Protein AF-A0A846E1Z8-F1 (afdb_monomer)

Mean predicted aligned error: 16.4 Å

Solvent-accessible surface area (backbone atoms only — not comparable to full-atom values): 12295 Å² total; per-residue (Å²): 140,74,89,80,82,81,89,74,92,87,79,88,84,82,85,86,80,91,87,75,86,84,77,71,99,75,76,79,66,97,73,55,76,82,53,56,54,51,55,48,52,51,50,52,54,44,59,57,56,70,72,54,88,72,54,54,68,24,40,12,42,0,31,13,29,2,39,26,26,45,52,43,96,38,83,73,52,18,40,54,51,3,27,51,47,3,54,75,71,64,19,30,42,67,39,2,41,50,36,36,60,67,66,52,79,81,55,47,59,62,52,51,51,51,22,30,53,50,12,22,64,73,72,68,53,85,75,85,71,90,47,70,69,41,72,73,35,75,72,43,33,52,51,53,50,47,56,50,47,52,30,30,50,52,10,21,51,56,50,15,54,54,52,13,53,52,42,24,56,52,41,36,53,58,46,52,61,48,56,57,54,51,53,59,54,57,61,67,75,55,75,75,79,84,78,69,85,69,78,80,75,82,80,76,82,79,86,79,80,88,130

Sequence (211 aa):
MSRLIETEKSAIVRTPKPRRHRHSRWERGWQGRSMANWRQALRYGYLRLMTLEGTPEAIARGVSCGVFAGLFPLFGLQTLIGVALATLLRGNKIAAAAATWISNPLTYLPIYALNFQVGAWLLGTTDVSFTRDNLLAPQQLIQFGGEFLETLFLGCLVMGILCGTASYFLSLRLVRQFRQWQQSTTRRNHPSQTRAIKPRSPIKPNRTTPR

Foldseek 3Di:
DDDDDDDDDDDDDDDDDDDDDPDDPPPPPDDCPPVVVVVVLCVVLLVVLVPDDDDLLQLLQLLLLLLLLLLQPPVPVSLVRSLVSSVVVVHDSVSSNVNSVSADPVRNVVSLVQLLVQLCVVVVPPPLDPDPVCVPDPVSVVVSVVVSNNSSVNSSNVVSNVVSVVSSVVSSVSVVVVVVVVVVVVVVPDDPPVPPPPPDDDDDDDPDDDD

Radius of gyration: 33.89 Å; Cα contacts (8 Å, |Δi|>4): 176; chains: 1; bounding box: 74×67×105 Å

pLDDT: mean 71.49, std 16.98, range [40.56, 94.25]

Structure (mmCIF, N/CA/C/O backbone):
data_AF-A0A846E1Z8-F1
#
_entry.id   AF-A0A846E1Z8-F1
#
loop_
_atom_site.group_PDB
_atom_site.id
_atom_site.type_symbol
_atom_site.label_atom_id
_atom_site.label_alt_id
_atom_site.label_comp_id
_atom_site.label_asym_id
_atom_site.label_entity_id
_atom_site.label_seq_id
_atom_site.pdbx_PDB_ins_code
_atom_site.Cartn_x
_atom_site.Cartn_y
_atom_site.Cartn_z
_atom_site.occupancy
_atom_site.B_iso_or_equiv
_atom_site.auth_seq_id
_atom_site.auth_comp_id
_atom_site.auth_asym_id
_atom_site.auth_atom_id
_atom_site.pdbx_PDB_model_num
ATOM 1 N N . MET A 1 1 ? 18.585 -13.267 80.555 1.00 47.03 1 MET A N 1
ATOM 2 C CA . MET A 1 1 ? 20.055 -13.226 80.356 1.00 47.03 1 MET A CA 1
ATOM 3 C C . MET A 1 1 ? 20.556 -14.583 80.795 1.00 47.03 1 MET A C 1
ATOM 5 O O . MET A 1 1 ? 20.297 -14.931 81.925 1.00 47.03 1 MET A O 1
ATOM 9 N N . SER A 1 2 ? 21.109 -15.466 79.986 1.00 41.47 2 SER A N 1
ATOM 10 C CA . SER A 1 2 ? 22.053 -15.331 78.887 1.00 41.47 2 SER A CA 1
ATOM 11 C C . SER A 1 2 ? 21.937 -16.649 78.112 1.00 41.47 2 SER A C 1
ATOM 13 O O . SER A 1 2 ? 21.828 -17.695 78.738 1.00 41.47 2 SER A O 1
ATOM 15 N N . ARG A 1 3 ? 21.739 -16.620 76.790 1.00 46.12 3 ARG A N 1
ATOM 16 C CA . ARG A 1 3 ? 22.764 -17.043 75.814 1.00 46.12 3 ARG A CA 1
ATOM 17 C C . ARG A 1 3 ? 23.544 -18.281 76.306 1.00 46.12 3 ARG A C 1
ATOM 19 O O . ARG A 1 3 ? 24.221 -18.205 77.322 1.00 46.12 3 ARG A O 1
ATOM 26 N N . LEU A 1 4 ? 23.549 -19.404 75.613 1.00 44.84 4 LEU A N 1
ATOM 27 C CA . LEU A 1 4 ? 24.203 -19.583 74.319 1.00 44.84 4 LEU A CA 1
ATOM 28 C C . LEU A 1 4 ? 23.855 -21.022 73.894 1.00 44.84 4 LEU A C 1
ATOM 30 O O . LEU A 1 4 ? 23.928 -21.928 74.711 1.00 44.84 4 LEU A O 1
ATOM 34 N N . ILE A 1 5 ? 23.226 -21.207 72.737 1.00 46.97 5 ILE A N 1
ATOM 35 C CA . ILE A 1 5 ? 23.932 -21.534 71.491 1.00 46.97 5 ILE A CA 1
ATOM 36 C C . ILE A 1 5 ? 24.435 -22.985 71.511 1.00 46.97 5 ILE A C 1
ATOM 38 O O . ILE A 1 5 ? 25.478 -23.288 72.069 1.00 46.97 5 ILE A O 1
ATOM 42 N N . GLU A 1 6 ? 23.673 -23.800 70.771 1.00 51.56 6 GLU A N 1
ATOM 43 C CA . GLU A 1 6 ? 24.208 -24.643 69.695 1.00 51.56 6 GLU A CA 1
ATOM 44 C C . GLU A 1 6 ? 24.893 -25.944 70.099 1.00 51.56 6 GLU A C 1
ATOM 46 O O . GLU A 1 6 ? 25.390 -26.079 71.203 1.00 51.56 6 GLU A O 1
ATOM 51 N N . THR A 1 7 ? 24.913 -26.878 69.140 1.00 47.16 7 THR A N 1
ATOM 52 C CA . THR A 1 7 ? 25.348 -28.289 69.216 1.00 47.16 7 THR A CA 1
ATOM 53 C C . THR A 1 7 ? 24.265 -29.193 69.822 1.00 47.16 7 THR A C 1
ATOM 55 O O . THR A 1 7 ? 23.845 -29.000 70.947 1.00 47.16 7 THR A O 1
ATOM 58 N N . GLU A 1 8 ? 23.621 -30.136 69.137 1.00 46.50 8 GLU A N 1
ATOM 59 C CA . GLU A 1 8 ? 23.842 -30.858 67.881 1.00 46.50 8 GLU A CA 1
ATOM 60 C C . GLU A 1 8 ? 22.448 -31.241 67.342 1.00 46.50 8 GLU A C 1
ATOM 62 O O . GLU A 1 8 ? 21.615 -31.795 68.049 1.00 46.50 8 GLU A O 1
ATOM 67 N N . LYS A 1 9 ? 22.032 -30.823 66.144 1.00 45.34 9 LYS A N 1
ATOM 68 C CA . LYS A 1 9 ? 22.286 -31.550 64.890 1.00 45.34 9 LYS A CA 1
ATOM 69 C C . LYS A 1 9 ? 22.307 -33.072 65.067 1.00 45.34 9 LYS A C 1
ATOM 71 O O . LYS A 1 9 ? 23.332 -33.616 65.434 1.00 45.34 9 LYS A O 1
ATOM 76 N N . SER A 1 10 ? 21.236 -33.728 64.621 1.00 47.66 10 SER A N 1
ATOM 77 C CA . SER A 1 10 ? 21.243 -34.924 63.751 1.00 47.66 10 SER A CA 1
ATOM 78 C C . SER A 1 10 ? 20.262 -36.009 64.196 1.00 47.66 10 SER A C 1
ATOM 80 O O . SER A 1 10 ? 20.513 -36.775 65.110 1.00 47.66 10 SER A O 1
ATOM 82 N N . ALA A 1 11 ? 19.130 -36.069 63.496 1.00 50.12 11 ALA A N 1
ATOM 83 C CA . ALA A 1 11 ? 18.405 -37.289 63.124 1.00 50.12 11 ALA A CA 1
ATOM 84 C C . ALA A 1 11 ? 17.097 -36.819 62.462 1.00 50.12 11 ALA A C 1
ATOM 86 O O . ALA A 1 11 ? 16.181 -36.367 63.133 1.00 50.12 11 ALA A O 1
ATOM 87 N N . ILE A 1 12 ? 17.070 -36.611 61.140 1.00 50.12 12 ILE A N 1
ATOM 88 C CA . ILE A 1 12 ? 16.635 -37.636 60.170 1.00 50.12 12 ILE A CA 1
ATOM 89 C C . ILE A 1 12 ? 15.183 -38.030 60.522 1.00 50.12 12 ILE A C 1
ATOM 91 O O . ILE A 1 12 ? 14.935 -38.610 61.565 1.00 50.12 12 ILE A O 1
ATOM 95 N N . VAL A 1 13 ? 14.160 -37.668 59.741 1.00 50.06 13 VAL A N 1
ATOM 96 C CA . VAL A 1 13 ? 13.616 -38.565 58.708 1.00 50.06 13 VAL A CA 1
ATOM 97 C C . VAL A 1 13 ? 12.492 -37.844 57.927 1.00 50.06 13 VAL A C 1
ATOM 99 O O . VAL A 1 13 ? 11.443 -37.516 58.464 1.00 50.06 13 VAL A O 1
ATOM 102 N N . ARG A 1 14 ? 12.745 -37.690 56.619 1.00 40.56 14 ARG A N 1
ATOM 103 C CA . ARG A 1 14 ? 11.829 -37.761 55.455 1.00 40.56 14 ARG A CA 1
ATOM 104 C C . ARG A 1 14 ? 10.760 -36.681 55.238 1.00 40.56 14 ARG A C 1
ATOM 106 O O . ARG A 1 14 ? 9.625 -36.754 55.690 1.00 40.56 14 ARG A O 1
ATOM 113 N N . THR A 1 15 ? 11.094 -35.805 54.294 1.00 55.81 15 THR A N 1
ATOM 114 C CA . THR A 1 15 ? 10.150 -35.209 53.342 1.00 55.81 15 THR A CA 1
ATOM 115 C C . THR A 1 15 ? 9.652 -36.251 52.322 1.00 55.81 15 THR A C 1
ATOM 117 O O . THR A 1 15 ? 10.390 -37.166 51.945 1.00 55.81 15 THR A O 1
ATOM 120 N N . PRO A 1 16 ? 8.422 -36.087 51.807 1.00 47.56 16 PRO A N 1
ATOM 121 C CA . PRO A 1 16 ? 8.222 -36.131 50.355 1.00 47.56 16 PRO A CA 1
ATOM 122 C C . PRO A 1 16 ? 7.380 -34.919 49.910 1.00 47.56 16 PRO A C 1
ATOM 124 O O . PRO A 1 16 ? 6.248 -34.730 50.330 1.00 47.56 16 PRO A O 1
ATOM 127 N N . LYS A 1 17 ? 8.003 -33.928 49.267 1.00 49.16 17 LYS A N 1
ATOM 128 C CA . LYS A 1 17 ? 8.166 -33.716 47.811 1.00 49.16 17 LYS A CA 1
ATOM 129 C C . LYS A 1 17 ? 6.894 -33.176 47.115 1.00 49.16 17 LYS A C 1
ATOM 131 O O . LYS A 1 17 ? 5.893 -33.883 47.025 1.00 49.16 17 LYS A O 1
ATOM 136 N N . PRO A 1 18 ? 6.936 -31.951 46.551 1.00 50.75 18 PRO A N 1
ATOM 137 C CA . PRO A 1 18 ? 5.801 -31.354 45.857 1.00 50.75 18 PRO A CA 1
ATOM 138 C C . PRO A 1 18 ? 5.574 -32.042 44.505 1.00 50.75 18 PRO A C 1
ATOM 140 O O . PRO A 1 18 ? 6.476 -32.111 43.669 1.00 50.75 18 PRO A O 1
ATOM 143 N N . ARG A 1 19 ? 4.348 -32.510 44.254 1.00 54.94 19 ARG A N 1
ATOM 144 C CA . ARG A 1 19 ? 3.897 -32.958 42.929 1.00 54.94 19 ARG A CA 1
ATOM 145 C C . ARG A 1 19 ? 2.919 -31.944 42.344 1.00 54.94 19 ARG A C 1
ATOM 147 O O . ARG A 1 19 ? 1.707 -32.106 42.406 1.00 54.94 19 ARG A O 1
ATOM 154 N N . ARG A 1 20 ? 3.456 -30.915 41.691 1.00 52.44 20 ARG A N 1
ATOM 155 C CA . ARG A 1 20 ? 2.797 -30.348 40.510 1.00 52.44 20 ARG A CA 1
ATOM 156 C C . ARG A 1 20 ? 3.752 -30.474 39.341 1.00 52.44 20 ARG A C 1
ATOM 158 O O . ARG A 1 20 ? 4.771 -29.793 39.269 1.00 52.44 20 ARG A O 1
ATOM 165 N N . HIS A 1 21 ? 3.415 -31.430 38.482 1.00 43.62 21 HIS A N 1
ATOM 166 C CA . HIS A 1 21 ? 4.088 -31.724 37.229 1.00 43.62 21 HIS A CA 1
ATOM 167 C C . HIS A 1 21 ? 4.201 -30.442 36.396 1.00 43.62 21 HIS A C 1
ATOM 169 O O . HIS A 1 21 ? 3.243 -29.976 35.786 1.00 43.62 21 HIS A O 1
ATOM 175 N N . ARG A 1 22 ? 5.408 -29.879 36.369 1.00 54.59 22 ARG A N 1
ATOM 176 C CA . ARG A 1 22 ? 5.872 -28.979 35.319 1.00 54.59 22 ARG A CA 1
ATOM 177 C C . ARG A 1 22 ? 6.217 -29.870 34.128 1.00 54.59 22 ARG A C 1
ATOM 179 O O . ARG A 1 22 ? 7.348 -30.335 34.034 1.00 54.59 22 ARG A O 1
ATOM 186 N N . HIS A 1 23 ? 5.239 -30.163 33.274 1.00 43.94 23 HIS A N 1
ATOM 187 C CA . HIS A 1 23 ? 5.499 -30.916 32.048 1.00 43.94 23 HIS A CA 1
ATOM 188 C C . HIS A 1 23 ? 5.814 -30.002 30.862 1.00 43.94 23 HIS A C 1
ATOM 190 O O . HIS A 1 23 ? 5.091 -29.054 30.559 1.00 43.94 23 HIS A O 1
ATOM 196 N N . SER A 1 24 ? 6.977 -30.320 30.289 1.00 44.34 24 SER A N 1
ATOM 197 C CA . SER A 1 24 ? 7.431 -30.178 28.903 1.00 44.34 24 SER A CA 1
ATOM 198 C C . SER A 1 24 ? 7.285 -28.819 28.210 1.00 44.34 24 SER A C 1
ATOM 200 O O . SER A 1 24 ? 6.521 -28.605 27.275 1.00 44.34 24 SER A O 1
ATOM 202 N N . ARG A 1 25 ? 8.245 -27.948 28.541 1.00 57.94 25 ARG A N 1
ATOM 203 C CA . ARG A 1 25 ? 8.737 -26.825 27.718 1.00 57.94 25 ARG A CA 1
ATOM 204 C C . ARG A 1 25 ? 9.443 -27.279 26.410 1.00 57.94 25 ARG A C 1
ATOM 206 O O . ARG A 1 25 ? 10.226 -26.515 25.872 1.00 57.94 25 ARG A O 1
ATOM 213 N N . TRP A 1 26 ? 9.209 -28.484 25.882 1.00 51.84 26 TRP A N 1
ATOM 214 C CA . TRP A 1 26 ? 10.015 -29.017 24.763 1.00 51.84 26 TRP A CA 1
ATOM 215 C C . TRP A 1 26 ? 9.247 -29.766 23.663 1.00 51.84 26 TRP A C 1
ATOM 217 O O . TRP A 1 26 ? 9.856 -30.193 22.693 1.00 51.84 26 TRP A O 1
ATOM 227 N N . GLU A 1 27 ? 7.914 -29.820 23.718 1.00 50.81 27 GLU A N 1
ATOM 228 C CA . GLU A 1 27 ? 7.095 -30.530 22.716 1.00 50.81 27 GLU A CA 1
ATOM 229 C C . GLU A 1 27 ? 6.104 -29.609 22.001 1.00 50.81 27 GLU A C 1
ATOM 231 O O . GLU A 1 27 ? 4.928 -29.910 21.822 1.00 50.81 27 GLU A O 1
ATOM 236 N N . ARG A 1 28 ? 6.578 -28.448 21.551 1.00 52.94 28 ARG A N 1
ATOM 237 C CA . ARG A 1 28 ? 5.935 -27.803 20.403 1.00 52.94 28 ARG A CA 1
ATOM 238 C C . ARG A 1 28 ? 6.894 -27.892 19.249 1.00 52.94 28 ARG A C 1
ATOM 240 O O . ARG A 1 28 ? 7.686 -26.990 18.984 1.00 52.94 28 ARG A O 1
ATOM 247 N N . GLY A 1 29 ? 6.813 -29.077 18.649 1.00 43.81 29 GLY A N 1
ATOM 248 C CA . GLY A 1 29 ? 7.381 -29.402 17.365 1.00 43.81 29 GLY A CA 1
ATOM 249 C C . GLY A 1 29 ? 7.104 -28.302 16.355 1.00 43.81 29 GLY A C 1
ATOM 250 O O . GLY A 1 29 ? 6.211 -27.464 16.489 1.00 43.81 29 GLY A O 1
ATOM 251 N N . TRP A 1 30 ? 7.957 -28.299 15.353 1.00 48.47 30 TRP A N 1
ATOM 252 C CA . TRP A 1 30 ? 7.990 -27.371 14.249 1.00 48.47 30 TRP A CA 1
ATOM 253 C C . TRP A 1 30 ? 6.696 -27.440 13.419 1.00 48.47 30 TRP A C 1
ATOM 255 O O . TRP A 1 30 ? 6.666 -28.005 12.336 1.00 48.47 30 TRP A O 1
ATOM 265 N N . GLN A 1 31 ? 5.617 -26.848 13.926 1.00 51.19 31 GLN A N 1
ATOM 266 C CA . GLN A 1 31 ? 4.324 -26.740 13.261 1.00 51.19 31 GLN A CA 1
ATOM 267 C C . GLN A 1 31 ? 3.976 -25.255 13.123 1.00 51.19 31 GLN A C 1
ATOM 269 O O . GLN A 1 31 ? 3.561 -24.589 14.068 1.00 51.19 31 GLN A O 1
ATOM 274 N N . GLY A 1 32 ? 4.201 -24.716 11.921 1.00 48.31 32 GLY A N 1
ATOM 275 C CA . GLY A 1 32 ? 3.608 -23.447 11.490 1.00 48.31 32 GLY A CA 1
ATOM 276 C C . GLY A 1 32 ? 4.315 -22.167 11.945 1.00 48.31 32 GLY A C 1
ATOM 277 O O . GLY A 1 32 ? 3.654 -21.187 12.291 1.00 48.31 32 GLY A O 1
ATOM 278 N N . ARG A 1 33 ? 5.653 -22.112 11.895 1.00 45.38 33 ARG A N 1
ATOM 279 C CA . ARG A 1 33 ? 6.416 -20.871 12.169 1.00 45.38 33 ARG A CA 1
ATOM 280 C C . ARG A 1 33 ? 6.036 -19.711 11.220 1.00 45.38 33 ARG A C 1
ATOM 282 O O . ARG A 1 33 ? 6.175 -18.549 11.588 1.00 45.38 33 ARG A O 1
ATOM 289 N N . SER A 1 34 ? 5.444 -20.028 10.062 1.00 49.12 34 SER A N 1
ATOM 290 C CA . SER A 1 34 ? 4.909 -19.054 9.101 1.00 49.12 34 SER A CA 1
ATOM 291 C C . SER A 1 34 ? 3.532 -18.472 9.472 1.00 49.12 34 SER A C 1
ATOM 293 O O . SER A 1 34 ? 3.159 -17.461 8.915 1.00 49.12 34 SER A O 1
ATOM 295 N N . MET A 1 35 ? 2.764 -19.010 10.433 1.00 43.56 35 MET A N 1
ATOM 296 C CA . MET A 1 35 ? 1.495 -18.375 10.874 1.00 43.56 35 MET A CA 1
ATOM 297 C C . MET A 1 35 ? 1.626 -17.646 12.220 1.00 43.56 35 MET A C 1
ATOM 299 O O . MET A 1 35 ? 0.939 -16.655 12.477 1.00 43.56 35 MET A O 1
ATOM 303 N N . ALA A 1 36 ? 2.529 -18.112 13.089 1.00 53.41 36 ALA A N 1
ATOM 304 C CA . ALA A 1 36 ? 2.739 -17.540 14.419 1.00 53.41 36 ALA A CA 1
ATOM 305 C C . ALA A 1 36 ? 3.338 -16.120 14.372 1.00 53.41 36 ALA A C 1
ATOM 307 O O . ALA A 1 36 ? 2.898 -15.245 15.119 1.00 53.41 36 ALA A O 1
ATOM 308 N N . ASN A 1 37 ? 4.271 -15.864 13.448 1.00 55.56 37 ASN A N 1
ATOM 309 C CA . ASN A 1 37 ? 4.876 -14.539 13.274 1.00 55.56 37 ASN A CA 1
ATOM 310 C C . ASN A 1 37 ? 3.881 -13.515 12.716 1.00 55.56 37 ASN A C 1
ATOM 312 O O . ASN A 1 37 ? 3.867 -12.373 13.167 1.00 55.56 37 ASN A O 1
ATOM 316 N N . TRP A 1 38 ? 2.987 -13.925 11.812 1.00 47.34 38 TRP A N 1
ATOM 317 C CA . TRP A 1 38 ? 1.948 -13.043 11.277 1.00 47.34 38 TRP A CA 1
ATOM 318 C C . TRP A 1 38 ? 0.877 -12.738 12.313 1.00 47.34 38 TRP A C 1
ATOM 320 O O . TRP A 1 38 ? 0.460 -11.594 12.408 1.00 47.34 38 TRP A O 1
ATOM 330 N N . ARG A 1 39 ? 0.484 -13.696 13.167 1.00 48.06 39 ARG A N 1
ATOM 331 C CA . ARG A 1 39 ? -0.385 -13.389 14.321 1.00 48.06 39 ARG A CA 1
ATOM 332 C C . ARG A 1 39 ? 0.257 -12.376 15.262 1.00 48.06 39 ARG A C 1
ATOM 334 O O . ARG A 1 39 ? -0.450 -11.530 15.798 1.00 48.06 39 ARG A O 1
ATOM 341 N N . GLN A 1 40 ? 1.572 -12.442 15.456 1.00 56.72 40 GLN A N 1
ATOM 342 C CA . GLN A 1 40 ? 2.305 -11.489 16.283 1.00 56.72 40 GLN A CA 1
ATOM 343 C C .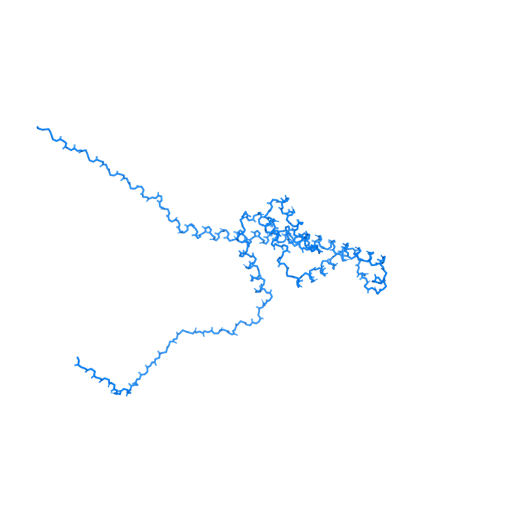 GLN A 1 40 ? 2.405 -10.106 15.610 1.00 56.72 40 GLN A C 1
ATOM 345 O O . GLN A 1 40 ? 2.121 -9.101 16.256 1.00 56.72 40 GLN A O 1
ATOM 350 N N . ALA A 1 41 ? 2.733 -10.042 14.316 1.00 56.50 41 ALA A N 1
ATOM 351 C CA . ALA A 1 41 ? 2.773 -8.803 13.534 1.00 56.50 41 ALA A CA 1
ATOM 352 C C . ALA A 1 41 ? 1.388 -8.146 13.440 1.00 56.50 41 ALA A C 1
ATOM 354 O O . ALA A 1 41 ? 1.249 -6.954 13.705 1.00 56.50 41 ALA A O 1
ATOM 355 N N . LEU A 1 42 ? 0.348 -8.947 13.186 1.00 56.69 42 LEU A N 1
ATOM 356 C CA . LEU A 1 42 ? -1.047 -8.529 13.265 1.00 56.69 42 LEU A CA 1
ATOM 357 C C . LEU A 1 42 ? -1.367 -8.010 14.658 1.00 56.69 42 LEU A C 1
ATOM 359 O O . LEU A 1 42 ? -1.969 -6.958 14.738 1.00 56.69 42 LEU A O 1
ATOM 363 N N . ARG A 1 43 ? -0.931 -8.676 15.737 1.00 57.38 43 ARG A N 1
ATOM 364 C CA . ARG A 1 43 ? -1.144 -8.246 17.130 1.00 57.38 43 ARG A CA 1
ATOM 365 C C . ARG A 1 43 ? -0.425 -6.932 17.475 1.00 57.38 43 ARG A C 1
ATOM 367 O O . ARG A 1 43 ? -0.982 -6.135 18.223 1.00 57.38 43 ARG A O 1
ATOM 374 N N . TYR A 1 44 ? 0.771 -6.675 16.948 1.00 59.66 44 TYR A N 1
ATOM 375 C CA . TYR A 1 44 ? 1.475 -5.400 17.149 1.00 59.66 44 TYR A CA 1
ATOM 376 C C . TYR A 1 44 ? 0.880 -4.267 16.307 1.00 59.66 44 TYR A C 1
ATOM 378 O O . TYR A 1 44 ? 0.634 -3.184 16.838 1.00 59.66 44 TYR A O 1
ATOM 386 N N . GLY A 1 45 ? 0.567 -4.525 15.033 1.00 61.47 45 GLY A N 1
ATOM 387 C CA . GLY A 1 45 ? -0.187 -3.591 14.193 1.00 61.47 45 GLY A CA 1
ATOM 388 C C . GLY A 1 45 ? -1.559 -3.278 14.794 1.00 61.47 45 GLY A C 1
ATOM 389 O O . GLY A 1 45 ? -1.980 -2.131 14.838 1.00 61.47 45 GLY A O 1
ATOM 390 N N . TYR A 1 46 ? -2.204 -4.286 15.370 1.00 55.94 46 TYR A N 1
ATOM 391 C CA . TYR A 1 46 ? -3.465 -4.214 16.099 1.00 55.94 46 TYR A CA 1
ATOM 392 C C . TYR A 1 46 ? -3.384 -3.357 17.371 1.00 55.94 46 TYR A C 1
ATOM 394 O O . TYR A 1 46 ? -4.221 -2.478 17.546 1.00 55.94 46 TYR A O 1
ATOM 402 N N . LEU A 1 47 ? -2.367 -3.535 18.224 1.00 59.03 47 LEU A N 1
ATOM 403 C CA . LEU A 1 47 ? -2.164 -2.682 19.406 1.00 59.03 47 LEU A CA 1
ATOM 404 C C . LEU A 1 47 ? -1.963 -1.212 19.013 1.00 59.03 47 LEU A C 1
ATOM 406 O O . LEU A 1 47 ? -2.460 -0.320 19.692 1.00 59.03 47 LEU A O 1
ATOM 410 N N . ARG A 1 48 ? -1.294 -0.967 17.881 1.00 61.72 48 ARG A N 1
ATOM 411 C CA . ARG A 1 48 ? -1.094 0.377 17.332 1.00 61.72 48 ARG A CA 1
ATOM 412 C C . ARG A 1 48 ? -2.372 0.946 16.711 1.00 61.72 48 ARG A C 1
ATOM 414 O O . ARG A 1 48 ? -2.648 2.125 16.884 1.00 61.72 48 ARG A O 1
ATOM 421 N N . LEU A 1 49 ? -3.194 0.119 16.059 1.00 61.31 49 LEU A N 1
ATOM 422 C CA . LEU A 1 49 ? -4.516 0.508 15.547 1.00 61.31 49 LEU A CA 1
ATOM 423 C C . LEU A 1 49 ? -5.488 0.887 16.674 1.00 61.31 49 LEU A C 1
ATOM 425 O O . LEU A 1 49 ? -6.323 1.762 16.478 1.00 61.31 49 LEU A O 1
ATOM 429 N N . MET A 1 50 ? -5.362 0.279 17.857 1.00 53.47 50 MET A N 1
ATOM 430 C CA . MET A 1 50 ? -6.211 0.580 19.017 1.00 53.47 50 MET A CA 1
ATOM 431 C C . MET A 1 50 ? -5.951 1.943 19.661 1.00 53.47 50 MET A C 1
ATOM 433 O O . MET A 1 50 ? -6.838 2.465 20.330 1.00 53.47 50 MET A O 1
ATOM 437 N N . THR A 1 51 ? -4.767 2.523 19.466 1.00 58.00 51 THR A N 1
ATOM 438 C CA . THR A 1 51 ? -4.480 3.902 19.890 1.00 58.00 51 THR A CA 1
ATOM 439 C C . THR A 1 51 ? -5.018 4.953 18.923 1.00 58.00 51 THR A C 1
ATOM 441 O O . THR A 1 51 ? -5.013 6.132 19.260 1.00 58.00 51 THR A O 1
ATOM 444 N N . LEU A 1 52 ? -5.470 4.567 17.724 1.00 65.81 52 LEU A N 1
ATOM 445 C CA . LEU A 1 52 ? -6.021 5.530 16.779 1.00 65.81 52 LEU A CA 1
ATOM 446 C C . LEU A 1 52 ? -7.463 5.875 17.149 1.00 65.81 52 LEU A C 1
ATOM 448 O O . LEU A 1 52 ? -8.355 5.027 17.142 1.00 65.81 52 LEU A O 1
ATOM 452 N N . GLU A 1 53 ? -7.697 7.155 17.405 1.00 61.09 53 GLU A N 1
ATOM 453 C CA . GLU A 1 53 ? -9.030 7.703 17.606 1.00 61.09 53 GLU A CA 1
ATOM 454 C C . GLU A 1 53 ? -9.827 7.633 16.291 1.00 61.09 53 GLU A C 1
ATOM 456 O O . GLU A 1 53 ? -9.395 8.129 15.245 1.00 61.09 53 GLU A O 1
ATOM 461 N N . GLY A 1 54 ? -10.987 6.971 16.303 1.00 71.00 54 GLY A N 1
ATOM 462 C CA . GLY A 1 54 ? -11.864 6.914 15.134 1.00 71.00 54 GLY A CA 1
ATOM 463 C C . GLY A 1 54 ? -12.889 5.784 15.150 1.00 71.00 54 GLY A C 1
ATOM 464 O O . GLY A 1 54 ? -12.828 4.850 15.950 1.00 71.00 54 GLY A O 1
ATOM 465 N N . THR A 1 55 ? -13.859 5.865 14.236 1.00 82.94 55 THR A N 1
ATOM 466 C CA . THR A 1 55 ? -14.787 4.756 13.984 1.00 82.94 55 THR A CA 1
ATOM 467 C C . THR A 1 55 ? -14.058 3.595 13.294 1.00 82.94 55 THR A C 1
ATOM 469 O O . THR A 1 55 ? -13.129 3.834 12.513 1.00 82.94 55 THR A O 1
ATOM 472 N N . PRO A 1 56 ? -14.475 2.335 13.529 1.00 82.88 56 PRO A N 1
ATOM 473 C CA . PRO A 1 56 ? -13.897 1.165 12.860 1.00 82.88 56 PRO A CA 1
ATOM 474 C C . PRO A 1 56 ? -13.842 1.308 11.334 1.00 82.88 56 PRO A C 1
ATOM 476 O O . PRO A 1 56 ? -12.859 0.942 10.697 1.00 82.88 56 PRO A O 1
ATOM 479 N N . GLU A 1 57 ? -14.878 1.908 10.753 1.00 87.56 57 GLU A N 1
ATOM 480 C CA . GLU A 1 57 ? -15.008 2.155 9.322 1.00 87.56 57 GLU A CA 1
ATOM 481 C C . GLU A 1 57 ? -14.021 3.219 8.819 1.00 87.56 57 GLU A C 1
ATOM 483 O O . GLU A 1 57 ? -13.527 3.125 7.696 1.00 87.56 57 GLU A O 1
ATOM 488 N N . ALA A 1 58 ? -13.723 4.253 9.615 1.00 88.00 58 ALA A N 1
ATOM 489 C CA . ALA A 1 58 ? -12.729 5.265 9.254 1.00 88.00 58 ALA A CA 1
ATOM 490 C C . ALA A 1 58 ? -11.305 4.694 9.292 1.00 88.00 58 ALA A C 1
ATOM 492 O O . ALA A 1 58 ? -10.507 4.973 8.395 1.00 88.00 58 ALA A O 1
ATOM 493 N N . ILE A 1 59 ? -10.999 3.862 10.289 1.00 87.25 59 ILE A N 1
ATOM 494 C CA . ILE A 1 59 ? -9.702 3.185 10.401 1.00 87.25 59 ILE A CA 1
ATOM 495 C C . ILE A 1 59 ? -9.513 2.210 9.234 1.00 87.25 59 ILE A C 1
ATOM 497 O O . ILE A 1 59 ? -8.488 2.277 8.561 1.00 87.25 59 ILE A O 1
ATOM 501 N N . ALA A 1 60 ? -10.515 1.378 8.931 1.00 89.06 60 ALA A N 1
ATOM 502 C CA . ALA A 1 60 ? -10.447 0.419 7.829 1.00 89.06 60 ALA A CA 1
ATOM 503 C C . ALA A 1 60 ? -10.227 1.098 6.465 1.00 89.06 60 ALA A C 1
ATOM 505 O O . ALA A 1 60 ? -9.383 0.642 5.697 1.00 89.06 60 ALA A O 1
ATOM 506 N N . ARG A 1 61 ? -10.920 2.218 6.193 1.00 91.56 61 ARG A N 1
ATOM 507 C CA . ARG A 1 61 ? -10.697 3.036 4.982 1.00 91.56 61 ARG A CA 1
ATOM 508 C C . ARG A 1 61 ? -9.287 3.623 4.925 1.00 91.56 61 ARG A C 1
ATOM 510 O O . ARG A 1 61 ? -8.671 3.646 3.868 1.00 91.56 61 ARG A O 1
ATOM 517 N N . GLY A 1 62 ? -8.767 4.095 6.059 1.00 91.12 62 GLY A N 1
ATOM 518 C CA . GLY A 1 62 ? -7.394 4.593 6.136 1.00 91.12 62 GLY A CA 1
ATOM 519 C C . GLY A 1 62 ? -6.379 3.497 5.809 1.00 91.12 62 GLY A C 1
ATOM 520 O O . GLY A 1 62 ? -5.523 3.687 4.951 1.00 91.12 62 GLY A O 1
ATOM 521 N N . VAL A 1 63 ? -6.523 2.321 6.428 1.00 90.31 63 VAL A N 1
ATOM 522 C CA . VAL A 1 63 ? -5.643 1.169 6.185 1.00 90.31 63 VAL A CA 1
ATOM 523 C C . VAL A 1 63 ? -5.690 0.722 4.724 1.00 90.31 63 VAL A C 1
ATOM 525 O O . VAL A 1 63 ? -4.634 0.505 4.141 1.00 90.31 63 VAL A O 1
ATOM 528 N N . SER A 1 64 ? -6.872 0.628 4.103 1.00 92.31 64 SER A N 1
ATOM 529 C CA . SER A 1 64 ? -6.978 0.231 2.692 1.00 92.31 64 SER A CA 1
ATOM 530 C C . SER A 1 64 ? -6.287 1.214 1.751 1.00 92.31 64 SER A C 1
ATOM 532 O O . SER A 1 64 ? -5.561 0.780 0.861 1.00 92.31 64 SER A O 1
ATOM 534 N N . CYS A 1 65 ? -6.448 2.524 1.975 1.00 93.19 65 CYS A N 1
ATOM 535 C CA . CYS A 1 65 ? -5.757 3.551 1.189 1.00 93.19 65 CYS A CA 1
ATOM 536 C C . CYS A 1 65 ? -4.237 3.483 1.360 1.00 93.19 65 CYS A C 1
ATOM 538 O O . CYS A 1 65 ? -3.501 3.654 0.392 1.00 93.19 65 CYS A O 1
ATOM 540 N N . GLY A 1 66 ? -3.763 3.232 2.583 1.00 89.50 66 GLY A N 1
ATOM 541 C CA . GLY A 1 66 ? -2.335 3.112 2.853 1.00 89.50 66 GLY A CA 1
ATOM 542 C C . GLY A 1 66 ? -1.717 1.848 2.256 1.00 89.50 66 GLY A C 1
ATOM 543 O O . GLY A 1 66 ? -0.638 1.919 1.682 1.00 89.50 66 GLY A O 1
ATOM 544 N N . VAL A 1 67 ? -2.409 0.706 2.314 1.00 90.06 67 VAL A N 1
ATOM 545 C CA . VAL A 1 67 ? -1.953 -0.528 1.650 1.00 90.06 67 VAL A CA 1
ATOM 546 C C . VAL A 1 67 ? -1.934 -0.348 0.136 1.00 90.06 67 VAL A C 1
ATOM 548 O O . VAL A 1 67 ? -0.935 -0.680 -0.489 1.00 90.06 67 VAL A O 1
ATOM 551 N N . PHE A 1 68 ? -2.988 0.239 -0.439 1.00 92.31 68 PHE A N 1
ATOM 552 C CA . PHE A 1 68 ? -3.036 0.557 -1.866 1.00 92.31 68 PHE A CA 1
ATOM 553 C C . PHE A 1 68 ? -1.836 1.412 -2.284 1.00 92.31 68 PHE A C 1
ATOM 555 O O . PHE A 1 68 ? -1.086 1.021 -3.170 1.00 92.31 68 PHE A O 1
ATOM 562 N N . ALA A 1 69 ? -1.608 2.542 -1.608 1.00 91.19 69 ALA A N 1
ATOM 563 C CA . ALA A 1 69 ? -0.519 3.445 -1.961 1.00 91.19 69 ALA A CA 1
ATOM 564 C C . ALA A 1 69 ? 0.870 2.841 -1.691 1.00 91.19 69 ALA A C 1
ATOM 566 O O . ALA A 1 69 ? 1.798 3.098 -2.449 1.00 91.19 69 ALA A O 1
ATOM 567 N N . GLY A 1 70 ? 1.015 2.017 -0.649 1.00 87.75 70 GLY A N 1
ATOM 568 C CA . GLY A 1 70 ? 2.268 1.341 -0.302 1.00 87.75 70 GLY A CA 1
ATOM 569 C C . GLY A 1 70 ? 2.663 0.204 -1.248 1.00 87.75 70 GLY A C 1
ATOM 570 O O . GLY A 1 70 ? 3.792 -0.269 -1.169 1.00 87.75 70 GLY A O 1
ATOM 571 N N . LEU A 1 71 ? 1.763 -0.243 -2.133 1.00 87.94 71 LEU A N 1
ATOM 572 C CA . LEU A 1 71 ? 2.106 -1.182 -3.203 1.00 87.94 71 LEU A CA 1
ATOM 573 C C . LEU A 1 71 ? 2.769 -0.495 -4.399 1.00 87.94 71 LEU A C 1
ATOM 575 O O 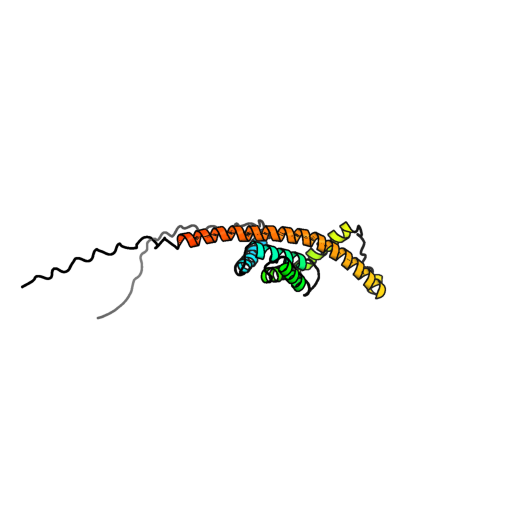. LEU A 1 71 ? 3.390 -1.183 -5.205 1.00 87.94 71 LEU A O 1
ATOM 579 N N . PHE A 1 72 ? 2.653 0.827 -4.524 1.00 88.69 72 PHE A N 1
ATOM 580 C CA . PHE A 1 72 ? 3.356 1.576 -5.557 1.00 88.69 72 PHE A CA 1
ATOM 581 C C . PHE A 1 72 ? 4.795 1.840 -5.101 1.00 88.69 72 PHE A C 1
ATOM 583 O O . PHE A 1 72 ? 4.990 2.269 -3.962 1.00 88.69 72 PHE A O 1
ATOM 590 N N . PRO A 1 73 ? 5.802 1.660 -5.975 1.00 82.06 73 PRO A N 1
ATOM 591 C CA . PRO A 1 73 ? 7.218 1.885 -5.666 1.00 82.06 73 PRO A CA 1
ATOM 592 C C . PRO A 1 73 ? 7.563 3.387 -5.620 1.00 82.06 73 PRO A C 1
ATOM 594 O O . PRO A 1 73 ? 8.515 3.858 -6.235 1.00 82.06 73 PRO A O 1
ATOM 597 N N . LEU A 1 74 ? 6.756 4.164 -4.900 1.00 84.06 74 LEU A N 1
ATOM 598 C CA . LEU A 1 74 ? 6.825 5.613 -4.792 1.00 84.06 74 LEU A CA 1
ATOM 599 C C . LEU A 1 74 ? 7.401 5.977 -3.422 1.00 84.06 74 LEU A C 1
ATOM 601 O O . LEU A 1 74 ? 6.679 6.401 -2.516 1.00 84.06 74 LEU A O 1
ATOM 605 N N . PHE A 1 75 ? 8.712 5.792 -3.249 1.00 79.94 75 PHE A N 1
ATOM 606 C CA . PHE A 1 75 ? 9.384 6.066 -1.978 1.00 79.94 75 PHE A CA 1
ATOM 607 C C . PHE A 1 75 ? 9.119 7.510 -1.515 1.00 79.94 75 PHE A C 1
ATOM 609 O O . PHE A 1 75 ? 9.348 8.475 -2.240 1.00 79.94 75 PHE A O 1
ATOM 616 N N . GLY A 1 76 ? 8.568 7.662 -0.308 1.00 81.00 76 GLY A N 1
ATOM 617 C CA . GLY A 1 76 ? 8.121 8.951 0.236 1.00 81.00 76 GLY A CA 1
ATOM 618 C C . GLY A 1 76 ? 6.733 9.380 -0.257 1.00 81.00 76 GLY A C 1
ATOM 619 O O . GLY A 1 76 ? 5.830 9.577 0.562 1.00 81.00 76 GLY A O 1
ATOM 620 N N . LEU A 1 77 ? 6.521 9.451 -1.576 1.00 88.12 77 LEU A N 1
ATOM 621 C CA . LEU A 1 77 ? 5.259 9.921 -2.166 1.00 88.12 77 LEU A CA 1
ATOM 622 C C . LEU A 1 77 ? 4.073 8.977 -1.882 1.00 88.12 77 LEU A C 1
ATOM 624 O O . LEU A 1 77 ? 2.946 9.444 -1.730 1.00 88.12 77 LEU A O 1
ATOM 628 N N . GLN A 1 78 ? 4.316 7.677 -1.690 1.00 88.81 78 GLN A N 1
ATOM 629 C CA . GLN A 1 78 ? 3.296 6.692 -1.305 1.00 88.81 78 GLN A CA 1
ATOM 630 C C . GLN A 1 78 ? 2.533 7.093 -0.037 1.00 88.81 78 GLN A C 1
ATOM 632 O O . GLN A 1 78 ? 1.326 6.892 0.060 1.00 88.81 78 GLN A O 1
ATOM 637 N N . THR A 1 79 ? 3.214 7.707 0.938 1.00 89.12 79 THR A N 1
ATOM 638 C CA . THR A 1 79 ? 2.565 8.144 2.182 1.00 89.12 79 THR A CA 1
ATOM 639 C C . THR A 1 79 ? 1.661 9.339 1.917 1.00 89.12 79 THR A C 1
ATOM 641 O O . THR A 1 79 ? 0.541 9.378 2.420 1.00 89.12 79 THR A O 1
ATOM 644 N N . LEU A 1 80 ? 2.107 10.277 1.077 1.00 93.00 80 LEU A N 1
ATOM 645 C CA . LEU A 1 80 ? 1.304 11.429 0.683 1.00 93.00 80 LEU A CA 1
ATOM 646 C C . LEU A 1 80 ? 0.053 10.991 -0.087 1.00 93.00 80 LEU A C 1
ATOM 648 O O . LEU A 1 80 ? -1.046 11.416 0.259 1.00 93.00 80 LEU A O 1
ATOM 652 N N . ILE A 1 81 ? 0.205 10.088 -1.060 1.00 92.06 81 ILE A N 1
ATOM 653 C CA . ILE A 1 81 ? -0.908 9.523 -1.836 1.00 92.06 81 ILE A CA 1
ATOM 654 C C . ILE A 1 81 ? -1.866 8.764 -0.915 1.00 92.06 81 ILE A C 1
ATOM 656 O O . ILE A 1 81 ? -3.072 8.999 -0.957 1.00 92.06 81 ILE A O 1
ATOM 660 N N . GLY A 1 82 ? -1.351 7.910 -0.027 1.00 91.06 82 GLY A N 1
ATOM 661 C CA . GLY A 1 82 ? -2.170 7.162 0.927 1.00 91.06 82 GLY A CA 1
ATOM 662 C C . GLY A 1 82 ? -2.972 8.077 1.855 1.00 91.06 82 GLY A C 1
ATOM 663 O O . GLY A 1 82 ? -4.168 7.861 2.061 1.00 91.06 82 GLY A O 1
ATOM 664 N N . VAL A 1 83 ? -2.352 9.141 2.374 1.00 91.75 83 VAL A N 1
ATOM 665 C CA . VAL A 1 83 ? -3.014 10.143 3.225 1.00 91.75 83 VAL A CA 1
ATOM 666 C C . VAL A 1 83 ? -4.018 10.986 2.435 1.00 91.75 83 VAL A C 1
ATOM 668 O O . VAL A 1 83 ? -5.101 11.278 2.951 1.00 91.75 83 VAL A O 1
ATOM 671 N N . ALA A 1 84 ? -3.706 11.358 1.194 1.00 94.25 84 ALA A N 1
ATOM 672 C CA . ALA A 1 84 ? -4.615 12.089 0.316 1.00 94.25 84 ALA A CA 1
ATOM 673 C C . ALA A 1 84 ? -5.865 11.254 0.002 1.00 94.25 84 ALA A C 1
ATOM 675 O O . ALA A 1 84 ? -6.985 11.716 0.225 1.00 94.25 84 ALA A O 1
ATOM 676 N N . LEU A 1 85 ? -5.685 9.990 -0.392 1.00 92.56 85 LEU A N 1
ATOM 677 C CA . LEU A 1 85 ? -6.776 9.042 -0.628 1.00 92.56 85 LEU A CA 1
ATOM 678 C C . LEU A 1 85 ? -7.599 8.795 0.638 1.00 92.56 85 LEU A C 1
ATOM 680 O O . LEU A 1 85 ? -8.828 8.776 0.592 1.00 92.56 85 LEU A O 1
ATOM 684 N N . ALA A 1 86 ? -6.951 8.649 1.795 1.00 92.62 86 ALA A N 1
ATOM 685 C CA . ALA A 1 86 ? -7.656 8.522 3.066 1.00 92.62 86 ALA A CA 1
ATOM 686 C C . ALA A 1 86 ? -8.463 9.781 3.399 1.00 92.62 86 ALA A C 1
ATOM 688 O O . ALA A 1 86 ? -9.582 9.673 3.891 1.00 92.62 86 ALA A O 1
ATOM 689 N N . THR A 1 87 ? -7.942 10.969 3.094 1.00 92.06 87 THR A N 1
ATOM 690 C CA . THR A 1 87 ? -8.669 12.230 3.283 1.00 92.06 87 THR A CA 1
ATOM 691 C C . THR A 1 87 ? -9.902 12.288 2.380 1.00 92.06 87 THR A C 1
ATOM 693 O O . THR A 1 87 ? -10.990 12.599 2.865 1.00 92.06 87 THR A O 1
ATOM 696 N N . LEU A 1 88 ? -9.763 11.905 1.107 1.00 93.69 88 LEU A N 1
ATOM 697 C CA . LEU A 1 88 ? -10.861 11.872 0.140 1.00 93.69 88 LEU A CA 1
ATOM 698 C C . LEU A 1 88 ? -11.964 10.887 0.554 1.00 93.69 88 LEU A C 1
ATOM 700 O O . LEU A 1 88 ? -13.146 11.225 0.543 1.00 93.69 88 LEU A O 1
ATOM 704 N N . LEU A 1 89 ? -11.584 9.692 1.012 1.00 91.06 89 LEU A N 1
ATOM 705 C CA . LEU A 1 89 ? -12.523 8.663 1.466 1.00 91.06 89 LEU A CA 1
ATOM 706 C C . LEU A 1 89 ? -13.028 8.876 2.901 1.00 91.06 89 LEU A C 1
ATOM 708 O O . LEU A 1 89 ? -13.712 8.000 3.434 1.00 91.06 89 LEU A O 1
ATOM 712 N N . ARG A 1 90 ? -12.721 10.012 3.546 1.00 90.25 90 ARG A N 1
ATOM 713 C CA . ARG A 1 90 ? -13.060 10.301 4.957 1.00 90.25 90 ARG A CA 1
ATOM 714 C C . ARG A 1 90 ? -12.588 9.196 5.922 1.00 90.25 90 ARG A C 1
ATOM 716 O O . ARG A 1 90 ? -13.294 8.822 6.862 1.00 90.25 90 ARG A O 1
ATOM 723 N N . GLY A 1 91 ? -11.421 8.627 5.642 1.00 88.00 91 GLY A N 1
ATOM 724 C CA . GLY A 1 91 ? -10.709 7.655 6.463 1.00 88.00 91 GLY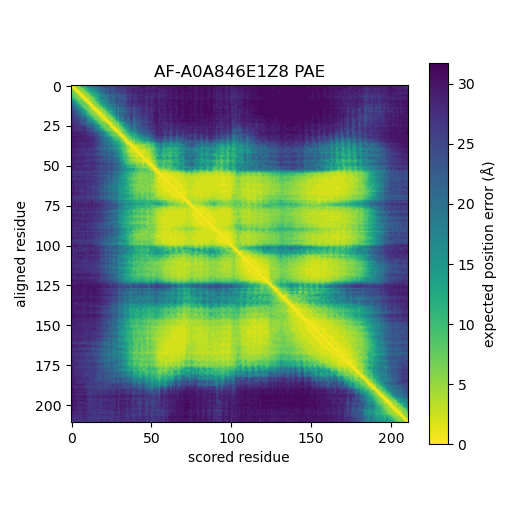 A CA 1
ATOM 725 C C . GLY A 1 91 ? -9.716 8.308 7.428 1.00 88.00 91 GLY A C 1
ATOM 726 O O . GLY A 1 91 ? -9.464 9.512 7.393 1.00 88.00 91 GLY A O 1
ATOM 727 N N . ASN A 1 92 ? -9.133 7.500 8.311 1.00 90.00 92 ASN A N 1
ATOM 728 C CA . ASN A 1 92 ? -8.140 7.975 9.268 1.00 90.00 92 ASN A CA 1
ATOM 729 C C . ASN A 1 92 ? -6.768 8.144 8.584 1.00 90.00 92 ASN A C 1
ATOM 731 O O . ASN A 1 92 ? -6.159 7.175 8.128 1.00 90.00 92 ASN A O 1
ATOM 735 N N . LYS A 1 93 ? -6.274 9.387 8.546 1.00 90.88 93 LYS A N 1
ATOM 736 C CA . LYS A 1 93 ? -4.995 9.767 7.921 1.00 90.88 93 LYS A CA 1
ATOM 737 C C . LYS A 1 93 ? -3.792 9.098 8.591 1.00 90.88 93 LYS A C 1
ATOM 739 O O . LYS A 1 93 ? -2.885 8.639 7.906 1.00 90.88 93 LYS A O 1
ATOM 744 N N . ILE A 1 94 ? -3.812 8.996 9.922 1.00 88.38 94 ILE A N 1
ATOM 745 C CA . ILE A 1 94 ? -2.755 8.338 10.703 1.00 88.38 94 ILE A CA 1
ATOM 746 C C . ILE A 1 94 ? -2.737 6.844 10.372 1.00 88.38 94 ILE A C 1
ATOM 748 O O . ILE A 1 94 ? -1.668 6.266 10.197 1.00 88.38 94 ILE A O 1
ATOM 752 N N . ALA A 1 95 ? -3.914 6.227 10.224 1.00 87.12 95 ALA A N 1
ATOM 753 C CA . ALA A 1 95 ? -4.017 4.815 9.858 1.00 87.12 95 ALA A CA 1
ATOM 754 C C . ALA A 1 95 ? -3.441 4.559 8.461 1.00 87.12 95 ALA A C 1
ATOM 756 O O . ALA A 1 95 ? -2.742 3.570 8.262 1.00 87.12 95 ALA A O 1
ATOM 757 N N . ALA A 1 96 ? -3.696 5.468 7.516 1.00 88.94 96 ALA A N 1
ATOM 758 C CA . ALA A 1 96 ? -3.155 5.387 6.165 1.00 88.94 96 ALA A CA 1
ATOM 759 C C . ALA A 1 96 ? -1.630 5.512 6.139 1.00 88.94 96 ALA A C 1
ATOM 761 O O . ALA A 1 96 ? -0.964 4.667 5.549 1.00 88.94 96 ALA A O 1
ATOM 762 N N . ALA A 1 97 ? -1.070 6.500 6.842 1.00 88.31 97 ALA A N 1
ATOM 763 C CA . ALA A 1 97 ? 0.378 6.664 6.947 1.00 88.31 97 ALA A CA 1
ATOM 764 C C . ALA A 1 97 ? 1.054 5.491 7.679 1.00 88.31 97 ALA A C 1
ATOM 766 O O . ALA A 1 97 ? 2.143 5.064 7.315 1.00 88.31 97 ALA A O 1
ATOM 767 N N . ALA A 1 98 ? 0.408 4.926 8.700 1.00 85.12 98 ALA A N 1
ATOM 768 C CA . ALA A 1 98 ? 0.924 3.740 9.375 1.00 85.12 98 ALA A CA 1
ATOM 769 C C . ALA A 1 98 ? 0.891 2.503 8.462 1.00 85.12 98 ALA A C 1
ATOM 771 O O . ALA A 1 98 ? 1.819 1.697 8.485 1.00 85.12 98 ALA A O 1
ATOM 772 N N . ALA A 1 99 ? -0.159 2.359 7.650 1.00 84.56 99 ALA A N 1
ATOM 773 C CA . ALA A 1 99 ? -0.309 1.246 6.722 1.00 84.56 99 ALA A CA 1
ATOM 774 C C . ALA A 1 99 ? 0.715 1.286 5.574 1.00 84.56 99 ALA A C 1
ATOM 776 O O . ALA A 1 99 ? 1.196 0.225 5.187 1.00 84.56 99 ALA A O 1
ATOM 777 N N . THR A 1 100 ? 1.134 2.467 5.099 1.00 85.25 100 THR A N 1
ATOM 778 C CA . THR A 1 100 ? 2.215 2.581 4.097 1.00 85.25 100 THR A CA 1
ATOM 779 C C . THR A 1 100 ? 3.596 2.204 4.644 1.00 85.25 100 THR A C 1
ATOM 781 O O . THR A 1 100 ? 4.500 1.942 3.858 1.00 85.25 100 THR A O 1
ATOM 784 N N . TRP A 1 101 ? 3.783 2.175 5.970 1.00 75.50 101 TRP A N 1
ATOM 785 C CA . TRP A 1 101 ? 5.058 1.854 6.637 1.00 75.50 101 TRP A CA 1
ATOM 786 C C . TRP A 1 101 ? 5.079 0.465 7.284 1.00 75.50 101 TRP A C 1
ATOM 788 O O . TRP A 1 101 ? 6.073 0.086 7.902 1.00 75.50 101 TRP A O 1
ATOM 798 N N . ILE A 1 102 ? 3.986 -0.297 7.188 1.00 64.69 102 ILE A N 1
ATOM 799 C CA . ILE A 1 102 ? 3.879 -1.589 7.877 1.00 64.69 102 ILE A CA 1
ATOM 800 C C . ILE A 1 102 ? 4.713 -2.685 7.198 1.00 64.69 102 ILE A C 1
ATOM 802 O O . ILE A 1 102 ? 5.095 -3.661 7.845 1.00 64.69 102 ILE A O 1
ATOM 806 N N . SER A 1 103 ? 5.021 -2.506 5.913 1.00 61.59 103 SER A N 1
ATOM 807 C CA . SER A 1 103 ? 5.840 -3.422 5.127 1.00 61.59 103 SER A CA 1
ATOM 808 C C . SER A 1 103 ? 7.321 -3.094 5.322 1.00 61.59 103 SER A C 1
ATOM 810 O O . SER A 1 103 ? 7.778 -1.976 5.097 1.00 61.59 103 SER A O 1
ATOM 812 N N . ASN A 1 104 ? 8.080 -4.084 5.781 1.00 68.12 104 ASN A N 1
ATOM 813 C CA . ASN A 1 104 ? 9.522 -3.983 5.982 1.00 68.12 104 ASN A CA 1
ATOM 814 C C . ASN A 1 104 ? 10.226 -3.810 4.612 1.00 68.12 104 ASN A C 1
ATOM 816 O O . ASN A 1 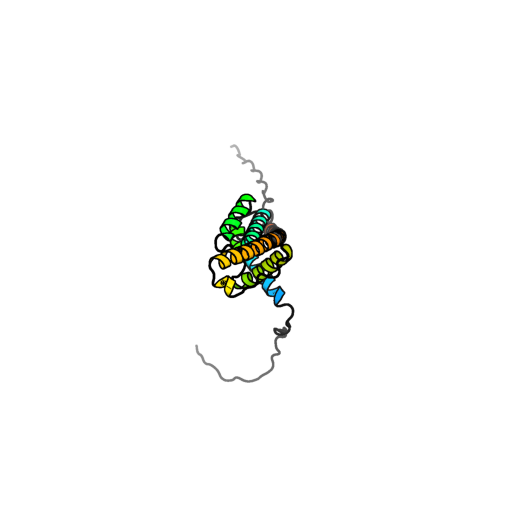104 ? 9.814 -4.479 3.660 1.00 68.12 104 ASN A O 1
ATOM 820 N N . PRO A 1 105 ? 11.292 -2.991 4.484 1.00 64.50 105 PRO A N 1
ATOM 821 C CA . PRO A 1 105 ? 12.118 -2.904 3.273 1.00 64.50 105 PRO A CA 1
ATOM 822 C C . PRO A 1 105 ? 12.465 -4.255 2.634 1.00 64.50 105 PRO A C 1
ATOM 824 O O . PRO A 1 105 ? 12.400 -4.398 1.417 1.00 64.50 105 PRO A O 1
ATOM 827 N N . LEU A 1 106 ? 12.728 -5.277 3.455 1.00 70.75 106 LEU A N 1
ATOM 828 C CA . LEU A 1 106 ? 13.026 -6.632 2.986 1.00 70.75 106 LEU A CA 1
ATOM 829 C C . LEU A 1 106 ? 11.836 -7.306 2.275 1.00 70.75 106 LEU A C 1
ATOM 831 O O . LEU A 1 106 ? 12.026 -8.106 1.365 1.00 70.75 106 LEU A O 1
ATOM 835 N N . THR A 1 107 ? 10.605 -6.987 2.678 1.00 75.56 107 THR A N 1
ATOM 836 C CA . THR A 1 107 ? 9.378 -7.545 2.083 1.00 75.56 107 THR A CA 1
ATOM 837 C C . THR A 1 107 ? 8.918 -6.825 0.818 1.00 75.56 107 THR A C 1
ATOM 839 O O . THR A 1 107 ? 8.141 -7.408 0.069 1.00 75.56 107 THR A O 1
ATOM 842 N N . TYR A 1 108 ? 9.396 -5.612 0.525 1.00 77.88 108 TYR A N 1
ATOM 843 C CA . TYR A 1 108 ? 9.010 -4.917 -0.710 1.00 77.88 108 TYR A CA 1
ATOM 844 C C . TYR A 1 108 ? 9.570 -5.581 -1.965 1.00 77.88 108 TYR A C 1
ATOM 846 O O . TYR A 1 108 ? 8.859 -5.674 -2.959 1.00 77.88 108 TYR A O 1
ATOM 854 N N . LEU A 1 109 ? 10.802 -6.098 -1.908 1.00 83.25 109 LEU A N 1
ATOM 855 C CA . LEU A 1 109 ? 11.439 -6.780 -3.039 1.00 83.25 109 LEU A CA 1
ATOM 856 C C . LEU A 1 109 ? 10.564 -7.908 -3.620 1.00 83.25 109 LEU A C 1
ATOM 858 O O . LEU A 1 109 ? 10.245 -7.848 -4.808 1.00 83.25 109 LEU A O 1
ATOM 862 N N . PRO A 1 110 ? 10.122 -8.909 -2.828 1.00 85.12 110 PRO A N 1
ATOM 863 C CA . PRO A 1 110 ? 9.276 -9.973 -3.361 1.00 85.12 110 PRO A CA 1
ATOM 864 C C . PRO A 1 110 ? 7.889 -9.474 -3.783 1.00 85.12 110 PRO A C 1
ATOM 866 O O . PRO A 1 110 ? 7.338 -9.989 -4.750 1.00 85.12 110 PRO A O 1
ATOM 869 N N . ILE A 1 111 ? 7.325 -8.463 -3.109 1.00 85.88 111 ILE A N 1
ATOM 870 C CA . ILE A 1 111 ? 6.023 -7.893 -3.492 1.00 85.88 111 ILE A CA 1
ATOM 871 C C . ILE A 1 111 ? 6.109 -7.225 -4.868 1.00 85.88 111 ILE A C 1
ATOM 873 O O . ILE A 1 111 ? 5.250 -7.461 -5.709 1.00 85.88 111 ILE A O 1
ATOM 877 N N . TYR A 1 112 ? 7.147 -6.431 -5.131 1.00 86.50 112 TYR A N 1
ATOM 878 C CA . TYR A 1 112 ? 7.312 -5.770 -6.426 1.00 86.50 112 TYR A CA 1
ATOM 879 C C . TYR A 1 112 ? 7.648 -6.750 -7.544 1.00 86.50 112 TYR A C 1
ATOM 881 O O . TYR A 1 112 ? 7.150 -6.573 -8.650 1.00 86.50 112 TYR A O 1
ATOM 889 N N . ALA A 1 113 ? 8.402 -7.814 -7.257 1.00 86.94 113 ALA A N 1
ATOM 890 C CA . ALA A 1 113 ? 8.608 -8.895 -8.217 1.00 86.94 113 ALA A CA 1
ATOM 891 C C . ALA A 1 113 ? 7.278 -9.566 -8.608 1.00 86.94 113 ALA A C 1
ATOM 893 O O . ALA A 1 113 ? 7.017 -9.770 -9.791 1.00 86.94 113 ALA A O 1
ATOM 894 N N . LEU A 1 114 ? 6.405 -9.842 -7.631 1.00 88.62 114 LEU A N 1
ATOM 895 C CA . LEU A 1 114 ? 5.070 -10.387 -7.893 1.00 88.62 114 LEU A CA 1
ATOM 896 C C . LEU A 1 114 ? 4.184 -9.398 -8.657 1.00 88.62 114 LEU A C 1
ATOM 898 O O . LEU A 1 114 ? 3.513 -9.798 -9.603 1.00 88.62 114 LEU A O 1
ATOM 902 N N . ASN A 1 115 ? 4.196 -8.114 -8.290 1.00 89.31 115 ASN A N 1
ATOM 903 C CA . ASN A 1 115 ? 3.445 -7.085 -9.012 1.00 89.31 115 ASN A CA 1
ATOM 904 C C . ASN A 1 115 ? 3.917 -6.994 -10.466 1.00 89.31 115 ASN A C 1
ATOM 906 O O . ASN A 1 115 ? 3.090 -7.000 -11.370 1.00 89.31 115 ASN A O 1
ATOM 910 N N . PHE A 1 116 ? 5.230 -6.980 -10.702 1.00 87.69 116 PHE A N 1
ATOM 911 C CA . PHE A 1 116 ? 5.792 -6.987 -12.048 1.00 87.69 116 PHE A CA 1
ATOM 912 C C . PHE A 1 116 ? 5.363 -8.229 -12.830 1.00 87.69 116 PHE A C 1
ATOM 914 O O . PHE A 1 116 ? 4.911 -8.103 -13.959 1.00 87.69 116 PHE A O 1
ATOM 921 N N . GLN A 1 117 ? 5.422 -9.417 -12.222 1.00 88.44 117 GLN A N 1
ATOM 922 C CA . GLN A 1 117 ? 4.986 -10.656 -12.867 1.00 88.44 117 GLN A CA 1
ATOM 923 C C . GLN A 1 117 ? 3.500 -10.615 -13.254 1.00 88.44 117 GLN A C 1
ATOM 925 O O . GLN A 1 117 ? 3.127 -11.081 -14.327 1.00 88.44 117 GLN A O 1
ATOM 930 N N . VAL A 1 118 ? 2.655 -10.031 -12.404 1.00 88.81 118 VAL A N 1
ATOM 931 C CA . VAL A 1 118 ? 1.224 -9.838 -12.683 1.00 88.81 118 VAL A CA 1
ATOM 932 C C . VAL A 1 118 ? 1.018 -8.837 -13.815 1.00 88.81 118 VAL A C 1
ATOM 934 O O . VAL A 1 118 ? 0.191 -9.079 -14.688 1.00 88.81 118 VAL A O 1
ATOM 937 N N . GLY A 1 119 ? 1.772 -7.738 -13.823 1.00 87.94 119 GLY A N 1
ATOM 938 C CA . GLY A 1 119 ? 1.735 -6.745 -14.894 1.00 87.94 119 GLY A CA 1
ATOM 939 C C . GLY A 1 119 ? 2.201 -7.311 -16.233 1.00 87.94 119 GLY A C 1
ATOM 940 O O . GLY A 1 119 ? 1.514 -7.143 -17.234 1.00 87.94 119 GLY A O 1
ATOM 941 N N . ALA A 1 120 ? 3.310 -8.050 -16.236 1.00 87.88 120 ALA A N 1
ATOM 942 C CA . ALA A 1 120 ? 3.873 -8.712 -17.412 1.00 87.88 120 ALA A CA 1
ATOM 943 C C . ALA A 1 120 ? 2.900 -9.750 -17.976 1.00 87.88 120 ALA A C 1
ATOM 945 O O . ALA A 1 120 ? 2.686 -9.828 -19.184 1.00 87.88 120 ALA A O 1
ATOM 946 N N . TRP A 1 121 ? 2.241 -10.505 -17.091 1.00 87.19 121 TRP A N 1
ATOM 947 C CA . TRP A 1 121 ? 1.181 -11.428 -17.482 1.00 87.19 121 TRP A CA 1
ATOM 948 C C . TRP A 1 121 ? -0.021 -10.708 -18.109 1.00 87.19 121 TRP A C 1
ATOM 950 O O . TRP A 1 121 ? -0.610 -11.227 -19.052 1.00 87.19 121 TRP A O 1
ATOM 960 N N . LEU A 1 122 ? -0.362 -9.507 -17.628 1.00 86.31 122 LEU A N 1
ATOM 961 C CA . LEU A 1 122 ? -1.488 -8.725 -18.143 1.00 86.31 122 LEU A CA 1
ATOM 962 C C . LEU A 1 122 ? -1.181 -8.031 -19.481 1.00 86.31 122 LEU A C 1
ATOM 964 O O . LEU A 1 122 ? -2.069 -7.941 -20.324 1.00 86.31 122 LEU A O 1
ATOM 968 N N . LEU A 1 123 ? 0.056 -7.563 -19.683 1.00 84.12 123 LEU A N 1
ATOM 969 C CA . LEU A 1 123 ? 0.522 -6.986 -20.954 1.00 84.12 123 LEU A CA 1
ATOM 970 C C . LEU A 1 123 ? 0.877 -8.052 -21.999 1.00 84.12 123 LEU A C 1
ATOM 972 O O . LEU A 1 123 ? 0.978 -7.735 -23.181 1.00 84.12 123 LEU A O 1
ATOM 976 N N . GLY A 1 124 ? 1.105 -9.299 -21.580 1.00 80.38 124 GLY A N 1
ATOM 977 C CA . GLY A 1 124 ? 1.656 -10.340 -22.447 1.00 80.38 124 GLY A CA 1
ATOM 978 C C . GLY A 1 124 ? 3.136 -10.128 -22.793 1.00 80.38 124 GLY A C 1
ATOM 979 O O . GLY A 1 124 ? 3.650 -10.781 -23.697 1.00 80.38 124 GLY A O 1
ATOM 980 N N . THR A 1 125 ? 3.832 -9.231 -22.090 1.00 68.88 125 THR A N 1
ATOM 981 C CA . THR A 1 125 ? 5.253 -8.922 -22.277 1.00 68.88 125 THR A CA 1
ATOM 982 C C . THR A 1 125 ? 6.096 -9.713 -21.277 1.00 68.88 125 THR A C 1
ATOM 984 O O . THR A 1 125 ? 6.412 -9.255 -20.182 1.00 68.88 125 THR A O 1
ATOM 987 N N . THR A 1 126 ? 6.466 -10.943 -21.634 1.00 61.38 126 THR A N 1
ATOM 988 C CA . THR A 1 126 ? 7.335 -11.796 -20.799 1.00 61.38 126 THR A CA 1
ATOM 989 C C . THR A 1 126 ? 8.821 -11.434 -20.860 1.00 61.38 126 THR A C 1
ATOM 991 O O . THR A 1 126 ? 9.567 -11.837 -19.971 1.00 61.38 126 THR A O 1
ATOM 994 N N . ASP A 1 127 ? 9.248 -10.646 -21.849 1.00 59.66 127 ASP A N 1
ATOM 995 C CA . ASP A 1 127 ? 10.665 -10.491 -22.200 1.00 59.66 127 ASP A CA 1
ATOM 996 C C . ASP A 1 127 ? 11.204 -9.078 -21.961 1.00 59.66 127 ASP A C 1
ATOM 998 O O . ASP A 1 127 ? 11.782 -8.452 -22.850 1.00 59.66 127 ASP A O 1
ATOM 1002 N N . VAL A 1 128 ? 11.091 -8.576 -20.730 1.00 63.56 128 VAL A N 1
ATOM 1003 C CA . VAL A 1 128 ? 11.894 -7.414 -20.320 1.00 63.56 128 VAL A CA 1
ATOM 1004 C C . VAL A 1 128 ? 13.336 -7.892 -20.115 1.00 63.56 128 VAL A C 1
ATOM 1006 O O . VAL A 1 128 ? 13.771 -8.236 -19.016 1.00 63.56 128 VAL A O 1
ATOM 1009 N N . SER A 1 129 ? 14.062 -8.007 -21.227 1.00 62.66 129 SER A N 1
ATOM 1010 C CA . SER A 1 129 ? 15.415 -8.558 -21.274 1.00 62.66 129 SER A CA 1
ATOM 1011 C C . SER A 1 129 ? 16.429 -7.519 -20.797 1.00 62.66 129 SER A C 1
ATOM 1013 O O . SER A 1 129 ? 16.636 -6.481 -21.429 1.00 62.66 129 SER A O 1
ATOM 1015 N N . PHE A 1 130 ? 17.099 -7.806 -19.679 1.00 65.19 130 PHE A N 1
ATOM 1016 C CA . PHE A 1 130 ? 18.212 -7.009 -19.157 1.00 65.19 130 PHE A CA 1
ATOM 1017 C C . PHE A 1 130 ? 19.488 -7.256 -19.980 1.00 65.19 130 PHE A C 1
ATOM 1019 O O . PHE A 1 130 ? 20.428 -7.913 -19.529 1.00 65.19 130 PHE A O 1
ATOM 1026 N N . THR A 1 131 ? 19.524 -6.747 -21.209 1.00 72.12 131 THR A N 1
ATOM 1027 C CA . THR A 1 131 ? 20.715 -6.792 -22.070 1.00 72.12 131 THR A CA 1
ATOM 1028 C C . THR A 1 131 ? 21.666 -5.650 -21.706 1.00 72.12 131 THR A C 1
ATOM 1030 O O . THR A 1 131 ? 21.223 -4.544 -21.398 1.00 72.12 131 THR A O 1
ATOM 1033 N N . ARG A 1 132 ? 22.989 -5.885 -21.748 1.00 66.81 132 ARG A N 1
ATOM 1034 C CA . ARG A 1 132 ? 23.997 -4.841 -21.454 1.00 66.81 132 ARG A CA 1
ATOM 1035 C C . ARG A 1 132 ? 23.831 -3.601 -22.335 1.00 66.81 132 ARG A C 1
ATOM 1037 O O . ARG A 1 132 ? 24.039 -2.493 -21.854 1.00 66.81 132 ARG A O 1
ATOM 1044 N N . ASP A 1 133 ? 23.385 -3.785 -23.569 1.00 68.81 133 ASP A N 1
ATOM 1045 C CA . ASP A 1 133 ? 23.170 -2.699 -24.527 1.00 68.81 133 ASP A CA 1
ATOM 1046 C C . ASP A 1 133 ? 22.042 -1.747 -24.087 1.00 68.81 133 ASP A C 1
ATOM 1048 O O . ASP A 1 133 ? 22.165 -0.532 -24.246 1.00 68.81 133 ASP A O 1
ATOM 1052 N N . ASN A 1 134 ? 21.010 -2.270 -23.409 1.00 68.19 134 ASN A N 1
ATOM 1053 C CA . ASN A 1 134 ? 19.910 -1.474 -22.846 1.00 68.19 134 ASN A CA 1
ATOM 1054 C C . ASN A 1 134 ? 20.365 -0.609 -21.656 1.00 68.19 134 ASN A C 1
ATOM 1056 O O . ASN A 1 134 ? 19.741 0.403 -21.350 1.00 68.19 134 ASN A O 1
ATOM 1060 N N . LEU A 1 135 ? 21.451 -1.002 -20.978 1.00 69.38 135 LEU A N 1
ATOM 1061 C CA . LEU A 1 135 ? 21.976 -0.321 -19.788 1.00 69.38 135 LEU A CA 1
ATOM 1062 C C . LEU A 1 135 ? 23.043 0.732 -20.114 1.00 69.38 135 LEU A C 1
ATOM 1064 O O . LEU A 1 135 ? 23.248 1.655 -19.328 1.00 69.38 135 LEU A O 1
ATOM 1068 N N . LEU A 1 136 ? 23.742 0.585 -21.242 1.00 76.31 136 LEU A N 1
ATOM 1069 C CA . LEU A 1 136 ? 24.880 1.433 -21.616 1.00 76.31 136 LEU A CA 1
ATOM 1070 C C . LEU A 1 136 ? 24.480 2.625 -22.501 1.00 76.31 136 LEU A C 1
ATOM 1072 O O . LEU A 1 136 ? 25.198 3.624 -22.529 1.00 76.31 136 LEU A O 1
ATOM 1076 N N . ALA A 1 137 ? 23.338 2.553 -23.191 1.00 80.75 137 ALA A N 1
ATOM 1077 C CA . ALA A 1 137 ? 22.810 3.644 -24.006 1.00 80.75 137 AL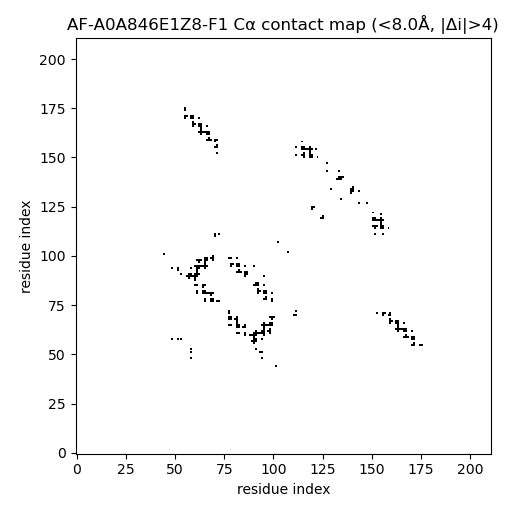A A CA 1
ATOM 1078 C C . ALA A 1 137 ? 21.729 4.443 -23.238 1.00 80.75 137 ALA A C 1
ATOM 1080 O O . ALA A 1 137 ? 20.673 3.885 -22.934 1.00 80.75 137 ALA A O 1
ATOM 1081 N N . PRO A 1 138 ? 21.919 5.753 -22.965 1.00 77.88 138 PRO A N 1
ATOM 1082 C CA . PRO A 1 138 ? 20.967 6.558 -22.187 1.00 77.88 138 PRO A CA 1
ATOM 1083 C C . PRO A 1 138 ? 19.540 6.573 -22.751 1.00 77.88 138 PRO A C 1
ATOM 1085 O O . PRO A 1 138 ? 18.570 6.552 -21.999 1.00 77.88 138 PRO A O 1
ATOM 1088 N N . GLN A 1 139 ? 19.399 6.587 -24.077 1.00 80.69 139 GLN A N 1
ATOM 1089 C CA . GLN A 1 139 ? 18.103 6.590 -24.756 1.00 80.69 139 GLN A CA 1
ATOM 1090 C C . GLN A 1 139 ? 17.372 5.248 -24.599 1.00 80.69 139 GLN A C 1
ATOM 1092 O O . GLN A 1 139 ? 16.172 5.236 -24.334 1.00 80.69 139 GLN A O 1
ATOM 1097 N N . GLN A 1 140 ? 18.100 4.134 -24.709 1.00 78.88 140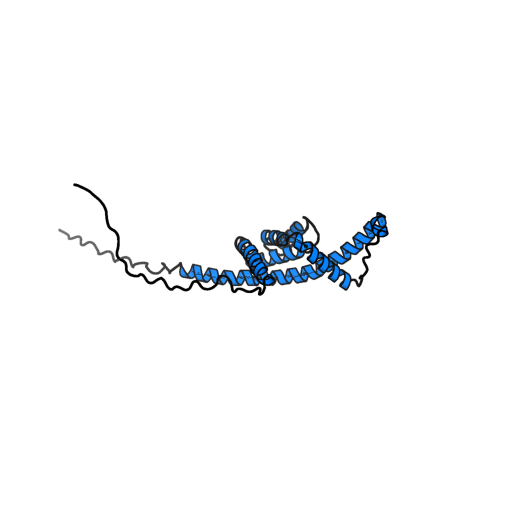 GLN A N 1
ATOM 1098 C CA . GLN A 1 140 ? 17.551 2.785 -24.526 1.00 78.88 140 GLN A CA 1
ATOM 1099 C C . GLN A 1 140 ? 17.181 2.541 -23.060 1.00 78.88 140 GLN A C 1
ATOM 1101 O O . GLN A 1 140 ? 16.144 1.952 -22.773 1.00 78.88 140 GLN A O 1
ATOM 1106 N N . LEU A 1 141 ? 17.969 3.082 -22.125 1.00 80.50 141 LEU A N 1
ATOM 1107 C CA . LEU A 1 141 ? 17.694 2.994 -20.695 1.00 80.50 141 LEU A CA 1
ATOM 1108 C C . LEU A 1 141 ? 16.365 3.662 -20.316 1.00 80.50 141 LEU A C 1
ATOM 1110 O O . LEU A 1 141 ? 15.625 3.129 -19.493 1.00 80.50 141 LEU A O 1
ATOM 1114 N N . ILE A 1 142 ? 16.047 4.816 -20.913 1.00 82.94 142 ILE A N 1
ATOM 1115 C CA . ILE A 1 142 ? 14.783 5.523 -20.656 1.00 82.94 142 ILE A CA 1
ATOM 1116 C C . ILE A 1 142 ? 13.593 4.726 -21.200 1.00 82.94 142 ILE A C 1
ATOM 1118 O O . ILE A 1 142 ? 12.583 4.611 -20.509 1.00 82.94 142 ILE A O 1
ATOM 1122 N N . GLN A 1 143 ? 13.709 4.162 -22.406 1.00 82.56 143 GLN A N 1
ATOM 1123 C CA . GLN A 1 143 ? 12.651 3.343 -23.010 1.00 82.56 143 GLN A CA 1
ATOM 1124 C C . GLN A 1 143 ? 12.408 2.067 -22.199 1.00 82.56 143 GLN A C 1
ATOM 1126 O O . GLN A 1 143 ? 11.290 1.826 -21.752 1.00 82.56 143 GLN A O 1
ATOM 1131 N N . PHE A 1 144 ? 13.477 1.329 -21.899 1.00 82.00 144 PHE A N 1
ATOM 1132 C CA . PHE A 1 144 ? 13.434 0.133 -21.063 1.00 82.00 144 PHE A CA 1
ATOM 1133 C C . PHE A 1 144 ? 12.871 0.421 -19.664 1.00 82.00 144 PHE A C 1
ATOM 1135 O O . PHE A 1 144 ? 12.019 -0.305 -19.154 1.00 82.00 144 PHE A O 1
ATOM 1142 N N . GLY A 1 145 ? 13.326 1.511 -19.038 1.00 83.19 145 GLY A N 1
ATOM 1143 C CA . GLY A 1 145 ? 12.822 1.956 -17.744 1.00 83.19 145 GLY A CA 1
ATOM 1144 C C . GLY A 1 145 ? 11.337 2.316 -17.789 1.00 83.19 145 GLY A C 1
ATOM 1145 O O . GLY A 1 145 ? 10.620 2.010 -16.840 1.00 83.19 145 GLY A O 1
ATOM 1146 N N . GLY A 1 146 ? 10.877 2.919 -18.889 1.00 85.19 146 GLY A N 1
ATOM 1147 C CA . GLY A 1 146 ? 9.475 3.241 -19.143 1.00 85.19 146 GLY A CA 1
ATOM 1148 C C . GLY A 1 146 ? 8.593 1.998 -19.227 1.00 85.19 146 GLY A C 1
ATOM 1149 O O . GLY A 1 146 ? 7.628 1.903 -18.474 1.00 85.19 146 GLY A O 1
ATOM 1150 N N . GLU A 1 147 ? 8.963 1.020 -20.055 1.00 84.12 147 GLU A N 1
ATOM 1151 C CA . GLU A 1 147 ? 8.237 -0.255 -20.186 1.00 84.12 147 GLU A CA 1
ATOM 1152 C C . GLU A 1 147 ? 8.199 -1.032 -18.864 1.00 84.12 147 GLU A C 1
ATOM 1154 O O . GLU A 1 147 ? 7.163 -1.576 -18.465 1.00 84.12 147 GLU A O 1
ATOM 1159 N N . PHE A 1 148 ? 9.322 -1.045 -18.137 1.00 85.94 148 PHE A N 1
ATOM 1160 C CA . PHE A 1 148 ? 9.400 -1.654 -16.815 1.00 85.94 148 PHE A CA 1
ATOM 1161 C C . PHE A 1 148 ? 8.459 -0.965 -15.819 1.00 85.94 148 PHE A C 1
ATOM 1163 O O . PHE A 1 148 ? 7.718 -1.644 -15.104 1.00 85.94 148 PHE A O 1
ATOM 1170 N N . LEU A 1 149 ? 8.467 0.374 -15.770 1.00 88.44 149 LEU A N 1
ATOM 1171 C CA . LEU A 1 149 ? 7.576 1.141 -14.901 1.00 88.44 149 LEU A CA 1
ATOM 1172 C C . LEU A 1 149 ? 6.114 0.933 -15.280 1.00 88.44 149 LEU A C 1
ATOM 1174 O O . LEU A 1 149 ? 5.305 0.721 -14.388 1.00 88.44 149 LEU A O 1
ATOM 1178 N N . GLU A 1 150 ? 5.766 0.964 -16.562 1.00 89.38 150 GLU A N 1
ATOM 1179 C CA . GLU A 1 150 ? 4.397 0.756 -17.033 1.00 89.38 150 GLU A CA 1
ATOM 1180 C C . GLU A 1 150 ? 3.868 -0.616 -16.600 1.00 89.38 150 GLU A C 1
ATOM 1182 O O . GLU A 1 150 ? 2.825 -0.713 -15.944 1.00 89.38 150 GLU A O 1
ATOM 1187 N N . THR A 1 151 ? 4.650 -1.663 -16.867 1.00 89.25 151 THR A N 1
ATOM 1188 C CA . THR A 1 151 ? 4.336 -3.041 -16.473 1.00 89.25 151 THR A CA 1
ATOM 1189 C C . THR A 1 151 ? 4.177 -3.153 -14.955 1.00 89.25 151 THR A C 1
ATOM 1191 O O . THR A 1 151 ? 3.192 -3.702 -14.452 1.00 89.25 151 THR A O 1
ATOM 1194 N N . LEU A 1 152 ? 5.118 -2.584 -14.194 1.00 89.56 152 LEU A N 1
ATOM 1195 C CA . LEU A 1 152 ? 5.087 -2.604 -12.735 1.00 89.56 152 L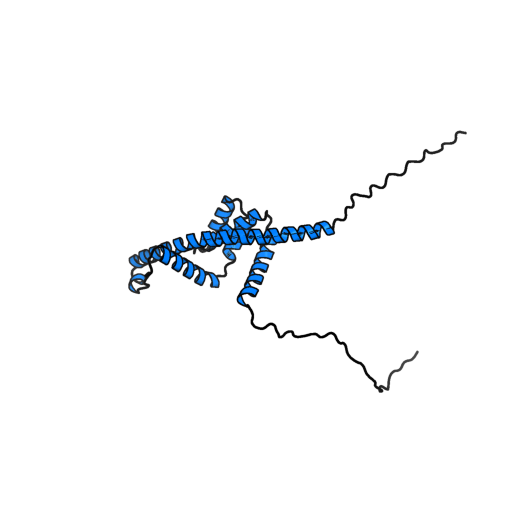EU A CA 1
ATOM 1196 C C . LEU A 1 152 ? 3.882 -1.838 -12.180 1.00 89.56 152 LEU A C 1
ATOM 1198 O O . LEU A 1 152 ? 3.201 -2.347 -11.294 1.00 89.56 152 LEU A O 1
ATOM 1202 N N . PHE A 1 153 ? 3.586 -0.644 -12.697 1.00 91.00 153 PHE A N 1
ATOM 1203 C CA . PHE A 1 153 ? 2.471 0.190 -12.245 1.00 91.00 153 PHE A CA 1
ATOM 1204 C C . PHE A 1 153 ? 1.123 -0.465 -12.523 1.00 91.00 153 PHE A C 1
ATOM 1206 O O . PHE A 1 153 ? 0.237 -0.388 -11.670 1.00 91.00 153 PHE A O 1
ATOM 1213 N N . LEU A 1 154 ? 0.966 -1.148 -13.660 1.00 91.94 154 LEU A N 1
ATOM 1214 C CA . LEU A 1 154 ? -0.254 -1.898 -13.940 1.00 91.94 154 LEU A CA 1
ATOM 1215 C C . LEU A 1 154 ? -0.432 -3.060 -12.958 1.00 91.94 154 LEU A C 1
ATOM 1217 O O . LEU A 1 154 ? -1.513 -3.244 -12.393 1.00 91.94 154 LEU A O 1
ATOM 1221 N N . GLY A 1 155 ? 0.648 -3.789 -12.678 1.00 91.06 155 GLY A N 1
ATOM 1222 C CA . GLY A 1 155 ? 0.668 -4.817 -11.642 1.00 91.06 155 GLY A CA 1
ATOM 1223 C C . GLY A 1 155 ? 0.316 -4.271 -10.256 1.00 91.06 155 GLY A C 1
ATOM 1224 O O . GLY A 1 155 ? -0.529 -4.833 -9.556 1.00 91.06 155 GLY A O 1
ATOM 1225 N N . CYS A 1 156 ? 0.908 -3.135 -9.879 1.00 91.38 156 CYS A N 1
ATOM 1226 C CA . CYS A 1 156 ? 0.622 -2.423 -8.635 1.00 91.38 156 CYS A CA 1
ATOM 1227 C C . CYS A 1 156 ? -0.826 -1.935 -8.561 1.00 91.38 156 CYS A C 1
ATOM 1229 O O . CYS A 1 156 ? -1.403 -1.961 -7.480 1.00 91.38 156 CYS A O 1
ATOM 1231 N N . LEU A 1 157 ? -1.436 -1.518 -9.672 1.00 93.19 157 LEU A N 1
ATOM 1232 C CA . LEU A 1 157 ? -2.837 -1.104 -9.704 1.00 93.19 157 LEU A CA 1
ATOM 1233 C C . LEU A 1 157 ? -3.761 -2.289 -9.395 1.00 93.19 157 LEU A C 1
ATOM 1235 O O . LEU A 1 157 ? -4.613 -2.193 -8.511 1.00 93.19 157 LEU A O 1
ATOM 1239 N N . VAL A 1 158 ? -3.556 -3.422 -10.072 1.00 93.12 158 VAL A N 1
ATOM 1240 C CA . VAL A 1 158 ? -4.366 -4.635 -9.879 1.00 93.12 158 VAL A CA 1
ATOM 1241 C C . VAL A 1 158 ? -4.181 -5.191 -8.469 1.00 93.12 158 VAL A C 1
ATOM 1243 O O . VAL A 1 158 ? -5.152 -5.349 -7.725 1.00 93.12 158 VAL A O 1
ATOM 1246 N N . MET A 1 159 ? -2.933 -5.433 -8.063 1.00 91.81 159 MET A N 1
ATOM 1247 C CA . MET A 1 159 ? -2.629 -5.942 -6.726 1.00 91.81 159 MET A CA 1
ATOM 1248 C C . MET A 1 159 ? -2.992 -4.935 -5.636 1.00 91.81 159 MET A C 1
ATOM 1250 O O . MET A 1 159 ? -3.488 -5.324 -4.584 1.00 91.81 159 MET A O 1
ATOM 1254 N N . GLY A 1 160 ? -2.834 -3.638 -5.893 1.00 91.38 160 GLY A N 1
ATOM 1255 C CA . GLY A 1 160 ? -3.244 -2.556 -5.004 1.00 91.38 160 GLY A CA 1
ATOM 1256 C C . GLY A 1 160 ? -4.734 -2.604 -4.703 1.00 91.38 160 GLY A C 1
ATOM 1257 O O . GLY A 1 160 ? -5.123 -2.522 -3.537 1.00 91.38 160 GLY A O 1
ATOM 1258 N N . ILE A 1 161 ? -5.577 -2.776 -5.723 1.00 93.06 161 ILE A N 1
ATOM 1259 C CA . ILE A 1 161 ? -7.031 -2.896 -5.552 1.00 93.06 161 ILE A CA 1
ATOM 1260 C C . ILE A 1 161 ? -7.377 -4.171 -4.774 1.00 93.06 161 ILE A C 1
ATOM 1262 O O . ILE A 1 161 ? -8.154 -4.112 -3.816 1.00 93.06 161 ILE A O 1
ATOM 1266 N N . LEU A 1 162 ? -6.785 -5.313 -5.134 1.00 93.44 162 LEU A N 1
ATOM 1267 C CA . LEU A 1 162 ? -7.026 -6.592 -4.458 1.00 93.44 162 LEU A CA 1
ATOM 1268 C C . LEU A 1 162 ? -6.598 -6.554 -2.983 1.00 93.44 162 LEU A C 1
ATOM 1270 O O . LEU A 1 162 ? -7.408 -6.814 -2.088 1.00 93.44 162 LEU A O 1
ATOM 1274 N N . CYS A 1 163 ? -5.346 -6.184 -2.711 1.00 90.25 163 CYS A N 1
ATOM 1275 C CA . CYS A 1 163 ? -4.797 -6.097 -1.363 1.00 90.25 163 CYS A CA 1
ATOM 1276 C C . CYS A 1 163 ? -5.475 -4.993 -0.549 1.00 90.25 163 CYS A C 1
ATOM 1278 O O . CYS A 1 163 ? -5.839 -5.236 0.598 1.00 90.25 163 CYS A O 1
ATOM 1280 N N . GLY A 1 164 ? -5.720 -3.815 -1.129 1.00 90.19 164 GLY A N 1
ATOM 1281 C CA . GLY A 1 164 ? -6.429 -2.717 -0.468 1.00 90.19 164 GLY A CA 1
ATOM 1282 C C . GLY A 1 164 ? -7.836 -3.124 -0.026 1.00 90.19 164 GLY A C 1
ATOM 1283 O O . GLY A 1 164 ? -8.228 -2.876 1.119 1.00 90.19 164 GLY A O 1
ATOM 1284 N N . THR A 1 165 ? -8.565 -3.837 -0.888 1.00 91.94 165 THR A N 1
ATOM 1285 C CA . THR A 1 165 ? -9.904 -4.361 -0.582 1.00 91.94 165 THR A CA 1
ATOM 1286 C C . THR A 1 165 ? -9.842 -5.439 0.505 1.00 91.94 165 THR A C 1
ATOM 1288 O O . THR A 1 165 ? -10.592 -5.381 1.482 1.00 91.94 165 THR A O 1
ATOM 1291 N N . ALA A 1 166 ? -8.905 -6.389 0.410 1.00 90.06 166 ALA A N 1
ATOM 1292 C CA . ALA A 1 166 ? -8.691 -7.406 1.441 1.00 90.06 166 ALA A CA 1
ATOM 1293 C C . ALA A 1 166 ? -8.340 -6.780 2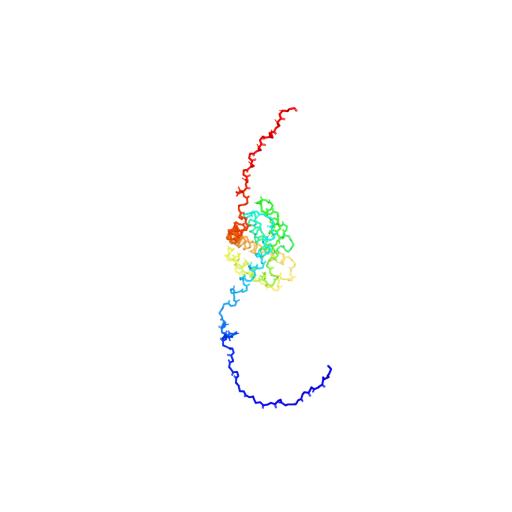.805 1.00 90.06 166 ALA A C 1
ATOM 1295 O O . ALA A 1 166 ? -8.890 -7.173 3.838 1.00 90.06 166 ALA A O 1
ATOM 1296 N N . SER A 1 167 ? -7.475 -5.764 2.818 1.00 87.38 167 SER A N 1
ATOM 1297 C CA . SER A 1 167 ? -7.081 -5.035 4.023 1.00 87.38 167 SER A CA 1
ATOM 1298 C C . SER A 1 167 ? -8.231 -4.246 4.645 1.00 87.38 167 SER A C 1
ATOM 1300 O O . SER A 1 167 ? -8.321 -4.207 5.874 1.00 87.38 167 SER A O 1
ATOM 1302 N N . TYR A 1 168 ? -9.144 -3.684 3.844 1.00 89.38 168 TYR A N 1
ATOM 1303 C CA . TYR A 1 168 ? -10.365 -3.052 4.352 1.00 89.38 168 TYR A CA 1
ATOM 1304 C C . TYR A 1 168 ? -11.201 -4.044 5.173 1.00 89.38 168 TYR A C 1
ATOM 1306 O O . TYR A 1 168 ? -11.501 -3.798 6.344 1.00 89.38 168 TYR A O 1
ATOM 1314 N N . PHE A 1 169 ? -11.533 -5.200 4.587 1.00 88.50 169 PHE A N 1
ATOM 1315 C CA . PHE A 1 169 ? -12.348 -6.217 5.256 1.00 88.50 169 PHE A CA 1
ATOM 1316 C C . PHE A 1 169 ? -11.648 -6.815 6.476 1.00 88.50 169 PHE A C 1
ATOM 1318 O O . PHE A 1 169 ? -12.286 -7.021 7.513 1.00 88.50 169 PHE A O 1
ATOM 1325 N N . LEU A 1 170 ? -10.342 -7.071 6.372 1.00 85.94 170 LEU A N 1
ATOM 1326 C CA . LEU A 1 170 ? -9.543 -7.590 7.476 1.00 85.94 170 LEU A CA 1
ATOM 1327 C C . LEU A 1 170 ? -9.521 -6.602 8.647 1.00 85.94 170 LEU A C 1
ATOM 1329 O O . LEU A 1 170 ? -9.822 -6.987 9.777 1.00 85.94 170 LEU A O 1
ATOM 1333 N N . SER A 1 171 ? -9.236 -5.326 8.378 1.00 83.62 171 SER A N 1
ATOM 1334 C CA . SER A 1 171 ? -9.222 -4.273 9.396 1.00 83.62 171 SER A CA 1
ATOM 1335 C C . SER A 1 171 ? -10.597 -4.112 10.049 1.00 83.62 171 SER A C 1
ATOM 1337 O O . SER A 1 171 ? -10.708 -4.114 11.276 1.00 83.62 171 SER A O 1
ATOM 1339 N N . LEU A 1 172 ? -11.670 -4.090 9.252 1.00 84.56 172 LEU A N 1
ATOM 1340 C CA . LEU A 1 172 ? -13.032 -3.957 9.761 1.00 84.56 172 LEU A CA 1
ATOM 1341 C C . LEU A 1 172 ? -13.430 -5.122 10.679 1.00 84.56 172 LEU A C 1
ATOM 1343 O O . LEU A 1 172 ? -13.993 -4.891 11.751 1.00 84.56 172 LEU A O 1
ATOM 1347 N N . ARG A 1 173 ? -13.121 -6.369 10.291 1.00 81.75 173 ARG A N 1
ATOM 1348 C CA . ARG A 1 173 ? -13.388 -7.561 11.116 1.00 81.75 173 ARG A CA 1
ATOM 1349 C C . ARG A 1 173 ? -12.632 -7.505 12.441 1.00 81.75 173 ARG A C 1
ATOM 1351 O O . ARG A 1 173 ? -13.241 -7.707 13.490 1.00 81.75 173 ARG A O 1
ATOM 1358 N N . LEU A 1 174 ? -11.339 -7.181 12.395 1.00 78.81 174 LEU A N 1
ATOM 1359 C CA . LEU A 1 174 ? -10.488 -7.114 13.584 1.00 78.81 174 LEU A CA 1
ATOM 1360 C C . LEU A 1 174 ? -10.958 -6.035 14.566 1.00 78.81 174 LEU A C 1
ATOM 1362 O O . LEU A 1 174 ? -11.083 -6.301 15.761 1.00 78.81 174 LEU A O 1
ATOM 1366 N N . VAL A 1 175 ? -11.272 -4.832 14.077 1.00 77.81 175 VAL A N 1
ATOM 1367 C CA . VAL A 1 175 ? -11.698 -3.727 14.948 1.00 77.81 175 VAL A CA 1
ATOM 1368 C C . VAL A 1 175 ? -13.097 -3.978 15.528 1.00 77.81 175 VAL A C 1
ATOM 1370 O O . VAL A 1 175 ? -13.324 -3.739 16.718 1.00 77.81 175 VAL A O 1
ATOM 1373 N N . ARG A 1 176 ? -14.043 -4.503 14.733 1.00 77.81 176 ARG A N 1
ATOM 1374 C CA . ARG A 1 176 ? -15.409 -4.798 15.210 1.00 77.81 176 ARG A CA 1
ATOM 1375 C C . ARG A 1 176 ? -15.432 -5.868 16.299 1.00 77.81 176 ARG A C 1
ATOM 1377 O O . ARG A 1 176 ? -16.116 -5.679 17.304 1.00 77.81 176 ARG A O 1
ATOM 1384 N N . GLN A 1 177 ? -14.668 -6.947 16.130 1.00 74.81 177 GLN A N 1
ATOM 1385 C CA . GLN A 1 177 ? -14.612 -8.043 17.100 1.00 74.81 177 GLN A CA 1
ATOM 1386 C C . GLN A 1 177 ? -14.138 -7.566 18.483 1.00 74.81 177 GLN A C 1
ATOM 1388 O O . GLN A 1 177 ? -14.636 -8.020 19.511 1.00 74.81 177 GLN A O 1
ATOM 1393 N N . PHE A 1 178 ? -13.223 -6.596 18.529 1.00 64.56 178 PHE A N 1
ATOM 1394 C CA . PHE A 1 178 ? -12.688 -6.095 19.793 1.00 64.56 178 PHE A CA 1
ATOM 1395 C C . PHE A 1 178 ? -13.563 -5.073 20.501 1.00 64.56 178 PHE A C 1
ATOM 1397 O O . PHE A 1 178 ? -13.634 -5.082 21.733 1.00 64.56 178 PHE A O 1
ATOM 1404 N N . ARG A 1 179 ? -14.272 -4.222 19.754 1.00 67.69 179 ARG A N 1
ATOM 1405 C CA . ARG A 1 179 ? -15.185 -3.246 20.365 1.00 67.69 179 ARG A CA 1
ATOM 1406 C C . ARG A 1 179 ? -16.308 -3.941 21.143 1.00 67.69 179 ARG A C 1
ATOM 1408 O O . ARG A 1 179 ? -16.710 -3.459 22.199 1.00 67.69 179 ARG A O 1
ATOM 1415 N N . GLN A 1 180 ? -16.746 -5.111 20.673 1.00 67.75 180 GLN A N 1
ATOM 1416 C CA . GLN A 1 180 ? -17.702 -5.970 21.382 1.00 67.75 180 GLN A CA 1
ATOM 1417 C C . GLN A 1 180 ? -17.131 -6.505 22.703 1.00 67.75 180 GLN A C 1
ATOM 1419 O O . GLN A 1 180 ? -17.821 -6.513 23.722 1.00 67.75 180 GLN A O 1
ATOM 1424 N N . TRP A 1 181 ? -15.850 -6.887 22.715 1.00 58.81 181 TRP A N 1
ATOM 1425 C CA . TRP A 1 181 ? -15.186 -7.377 23.922 1.00 58.81 181 TRP A CA 1
ATOM 1426 C C . TRP A 1 181 ? -15.034 -6.275 24.983 1.00 58.81 181 TRP A C 1
ATOM 1428 O O .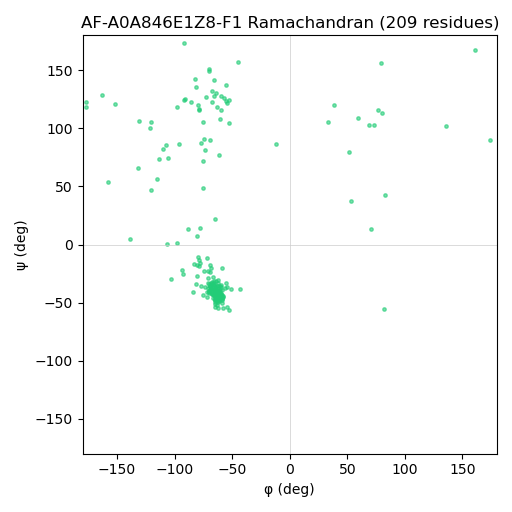 TRP A 1 181 ? -15.358 -6.495 26.147 1.00 58.81 181 TRP A O 1
ATOM 1438 N N . GLN A 1 182 ? -14.651 -5.054 24.595 1.00 59.91 182 GLN A N 1
ATOM 1439 C CA . GLN A 1 182 ? -14.520 -3.932 25.538 1.00 59.91 182 GLN A CA 1
ATOM 1440 C C . GLN A 1 182 ? -15.856 -3.496 26.157 1.00 59.91 182 GLN A C 1
ATOM 1442 O O . GLN A 1 182 ? -15.919 -3.223 27.357 1.00 59.91 182 GLN A O 1
ATOM 1447 N N . GLN A 1 183 ? -16.942 -3.480 25.376 1.00 57.62 183 GLN A N 1
ATOM 1448 C CA . GLN A 1 183 ? -18.272 -3.139 25.895 1.00 57.62 183 GLN A CA 1
ATOM 1449 C C . GLN A 1 183 ? -18.748 -4.125 26.974 1.00 57.62 183 GLN A C 1
ATOM 1451 O O . GLN A 1 183 ? -19.442 -3.719 27.909 1.00 57.62 183 GLN A O 1
ATOM 1456 N N . SER A 1 184 ? -18.330 -5.394 26.892 1.00 54.22 184 SER A N 1
ATOM 1457 C CA . SER A 1 184 ? -18.652 -6.414 27.897 1.00 54.22 184 SER A CA 1
ATOM 1458 C C . SER A 1 184 ? -17.927 -6.204 29.236 1.00 54.22 184 SER A C 1
ATOM 1460 O O . SER A 1 184 ? -18.476 -6.526 30.291 1.00 54.22 184 SER A O 1
ATOM 1462 N N . THR A 1 185 ? -16.743 -5.585 29.220 1.00 54.59 185 THR A N 1
ATOM 1463 C CA . THR A 1 185 ? -15.951 -5.307 30.429 1.00 54.59 185 THR A CA 1
ATOM 1464 C C . THR A 1 185 ? -16.392 -4.011 31.113 1.00 54.59 185 THR A C 1
ATOM 1466 O O . THR A 1 185 ? -16.548 -3.985 32.333 1.00 54.59 185 THR A O 1
ATOM 1469 N N . THR A 1 186 ? -16.694 -2.951 30.354 1.00 53.38 186 THR A N 1
ATOM 1470 C CA . THR A 1 186 ? -17.158 -1.674 30.932 1.00 53.38 186 THR A CA 1
ATOM 1471 C C . THR A 1 186 ? -18.577 -1.773 31.504 1.00 53.38 186 THR A C 1
ATOM 1473 O O . THR A 1 186 ? -18.853 -1.175 32.542 1.00 53.38 186 THR A O 1
ATOM 1476 N N . ARG A 1 187 ? -19.467 -2.597 30.921 1.00 48.94 187 ARG A N 1
ATOM 1477 C CA . ARG A 1 187 ? -20.796 -2.876 31.511 1.00 48.94 187 ARG A CA 1
ATOM 1478 C C . ARG A 1 187 ? -20.746 -3.690 32.809 1.00 48.94 187 ARG A C 1
ATOM 1480 O O . ARG A 1 187 ? -21.705 -3.639 33.568 1.00 48.94 187 ARG A O 1
ATOM 1487 N N . ARG A 1 188 ? -19.659 -4.421 33.086 1.00 50.09 188 ARG A N 1
ATOM 1488 C CA . ARG A 1 188 ? -19.483 -5.156 34.353 1.00 50.09 188 ARG A CA 1
ATOM 1489 C C . ARG A 1 188 ? -19.016 -4.269 35.512 1.00 50.09 188 ARG A C 1
ATOM 1491 O O . ARG A 1 188 ? -19.348 -4.572 36.650 1.00 50.09 188 ARG A O 1
ATOM 1498 N N . ASN A 1 189 ? -18.313 -3.169 35.233 1.00 50.47 189 ASN A N 1
ATOM 1499 C CA . ASN A 1 189 ? -17.744 -2.287 36.264 1.00 50.47 189 ASN A CA 1
ATOM 1500 C C . ASN A 1 189 ? -18.591 -1.043 36.583 1.00 50.47 189 ASN A C 1
ATOM 1502 O O . ASN A 1 189 ? -18.201 -0.243 37.430 1.00 50.47 189 ASN A O 1
ATOM 1506 N N . HIS A 1 190 ? -19.754 -0.879 35.949 1.00 50.75 190 HIS A N 1
ATOM 1507 C CA . HIS A 1 190 ? -20.754 0.113 36.347 1.00 50.75 190 HIS A CA 1
ATOM 1508 C C . HIS A 1 190 ? -22.016 -0.603 36.855 1.00 50.75 190 HIS A C 1
ATOM 1510 O O . HIS A 1 190 ? -23.024 -0.659 36.146 1.00 50.75 190 HIS A O 1
ATOM 1516 N N . PRO A 1 191 ? -21.991 -1.195 38.068 1.00 49.34 191 PRO A N 1
ATOM 1517 C CA . PRO A 1 191 ? -23.231 -1.505 38.753 1.00 49.34 191 PRO A CA 1
ATOM 1518 C C . PRO A 1 191 ? -23.942 -0.172 38.970 1.00 49.34 191 PRO A C 1
ATOM 1520 O O . PRO A 1 191 ? -23.486 0.673 39.732 1.00 49.34 191 PRO A O 1
ATOM 1523 N N . SER A 1 192 ? -25.016 0.028 38.215 1.00 52.69 192 SER A N 1
ATOM 1524 C CA . SER A 1 192 ? -26.142 0.913 38.493 1.00 52.69 192 SER A CA 1
ATOM 1525 C C . SER A 1 192 ? -26.178 1.450 39.935 1.00 52.69 192 SER A C 1
ATOM 1527 O O . SER A 1 192 ? -26.890 0.916 40.782 1.00 52.69 192 SER A O 1
ATOM 1529 N N . GLN A 1 193 ? -25.475 2.556 40.203 1.00 51.66 193 GLN A N 1
ATOM 1530 C CA . GLN A 1 193 ? -25.679 3.382 41.401 1.00 51.66 193 GLN A CA 1
ATOM 1531 C C . GLN A 1 193 ? -26.925 4.280 41.262 1.00 51.66 193 GLN A C 1
ATOM 1533 O O . GLN A 1 193 ? -27.142 5.193 42.048 1.00 51.66 193 GLN A O 1
ATOM 1538 N N . THR A 1 194 ? -27.800 4.013 40.288 1.00 52.09 194 THR A N 1
ATOM 1539 C CA . THR A 1 194 ? -29.048 4.762 40.065 1.00 52.09 194 THR A CA 1
ATOM 1540 C C . THR A 1 194 ? -30.245 4.206 40.854 1.00 52.09 194 THR A C 1
ATOM 1542 O O . THR A 1 194 ? -31.382 4.591 40.602 1.00 52.09 194 THR A O 1
ATOM 1545 N N . ARG A 1 195 ? -30.046 3.319 41.838 1.00 50.69 195 ARG A N 1
ATOM 1546 C CA . ARG A 1 195 ? -31.125 2.879 42.745 1.00 50.69 195 ARG A CA 1
ATOM 1547 C C . ARG A 1 195 ? -30.707 2.923 44.212 1.00 50.69 195 ARG A C 1
ATOM 1549 O O . ARG A 1 195 ? -30.648 1.903 44.881 1.00 50.69 195 ARG A O 1
ATOM 1556 N N . ALA A 1 196 ? -30.463 4.127 44.718 1.00 53.25 196 ALA A N 1
ATOM 1557 C CA . ALA A 1 196 ? -30.646 4.433 46.137 1.00 53.25 196 ALA A CA 1
ATOM 1558 C C . ALA A 1 196 ? -30.831 5.945 46.347 1.00 53.25 196 ALA A C 1
ATOM 1560 O O . ALA A 1 196 ? -30.152 6.558 47.166 1.00 53.25 196 ALA A O 1
ATOM 1561 N N . ILE A 1 197 ? -31.788 6.565 45.644 1.00 55.38 197 ILE A N 1
ATOM 1562 C CA . ILE A 1 197 ? -32.431 7.752 46.221 1.00 55.38 197 ILE A CA 1
ATOM 1563 C C . ILE A 1 197 ? -33.253 7.216 47.394 1.00 55.38 197 ILE A C 1
ATOM 1565 O O . ILE A 1 197 ? -34.386 6.769 47.235 1.00 55.38 197 ILE A O 1
ATOM 1569 N N . LYS A 1 198 ? -32.617 7.160 48.566 1.00 51.44 198 LYS A N 1
ATOM 1570 C CA . LYS A 1 198 ? -33.278 6.907 49.844 1.00 51.44 198 LYS A CA 1
ATOM 1571 C C . LYS A 1 198 ? -34.397 7.950 49.965 1.00 51.44 198 LYS A C 1
ATOM 1573 O O . LYS A 1 198 ? -34.083 9.141 49.885 1.00 51.44 198 LYS A O 1
ATOM 1578 N N . PRO A 1 199 ? -35.675 7.562 50.114 1.00 52.69 199 PRO A N 1
ATOM 1579 C CA . PRO A 1 199 ? -36.727 8.543 50.329 1.00 52.69 199 PRO A CA 1
ATOM 1580 C C . PRO A 1 199 ? -36.360 9.356 51.574 1.00 52.69 199 PRO A C 1
ATOM 1582 O O . PRO A 1 199 ? -36.043 8.790 52.624 1.00 52.69 199 PRO A O 1
ATOM 1585 N N . ARG A 1 200 ? -36.320 10.688 51.433 1.00 57.03 200 ARG A N 1
ATOM 1586 C CA . ARG A 1 200 ? -36.161 11.601 52.570 1.00 57.03 200 ARG A CA 1
ATOM 1587 C C . ARG A 1 200 ? -37.232 11.240 53.597 1.00 57.03 200 ARG A C 1
ATOM 1589 O O . ARG A 1 200 ? -38.414 11.195 53.267 1.00 57.03 200 ARG A O 1
ATOM 1596 N N . SER A 1 201 ? -36.804 10.955 54.824 1.00 64.38 201 SER A N 1
ATOM 1597 C CA . SER A 1 201 ? -37.702 10.724 55.952 1.00 64.38 201 SER A CA 1
ATOM 1598 C C . SER A 1 201 ? -38.646 11.921 56.117 1.00 64.38 201 SER A C 1
ATOM 1600 O O . SER A 1 201 ? -38.164 13.056 56.038 1.00 64.38 201 SER A O 1
ATOM 1602 N N . PRO A 1 202 ? -39.949 11.708 56.371 1.00 59.06 202 PRO A N 1
ATOM 1603 C CA . PRO A 1 202 ? -40.863 12.808 56.627 1.00 59.06 202 PRO A CA 1
ATOM 1604 C C . PRO A 1 202 ? -40.396 13.588 57.859 1.00 59.06 202 PRO A C 1
ATOM 1606 O O . PRO A 1 202 ? -40.122 13.015 58.915 1.00 59.06 202 PRO A O 1
ATOM 1609 N N . ILE A 1 203 ? -40.266 14.904 57.692 1.00 64.25 203 ILE A N 1
ATOM 1610 C CA . ILE A 1 203 ? -39.964 15.854 58.762 1.00 64.25 203 ILE A CA 1
ATOM 1611 C C . ILE A 1 203 ? -41.097 15.738 59.787 1.00 64.25 203 ILE A C 1
ATOM 1613 O O . ILE A 1 203 ? -42.253 16.015 59.468 1.00 64.25 203 ILE A O 1
ATOM 1617 N N . LYS A 1 204 ? -40.784 15.288 61.007 1.00 57.53 204 LYS A N 1
ATOM 1618 C CA . LYS A 1 204 ? -41.750 15.295 62.111 1.00 57.53 204 LYS A CA 1
ATOM 1619 C C . LYS A 1 204 ? -42.073 16.755 62.457 1.00 57.53 204 LYS A C 1
ATOM 1621 O O . LYS A 1 204 ? -41.132 17.515 62.692 1.00 57.53 204 LYS A O 1
ATOM 1626 N N . PRO A 1 205 ? -43.352 17.161 62.509 1.00 57.88 205 PRO A N 1
ATOM 1627 C CA . PRO A 1 205 ? -43.712 18.504 62.936 1.00 57.88 205 PRO A CA 1
ATOM 1628 C C . PRO A 1 205 ? -43.301 18.708 64.397 1.00 57.88 205 PRO A C 1
ATOM 1630 O O . PRO A 1 205 ? -43.563 17.868 65.263 1.00 57.88 205 PRO A O 1
ATOM 1633 N N . ASN A 1 206 ? -42.615 19.822 64.639 1.00 59.12 206 ASN A N 1
ATOM 1634 C CA . ASN A 1 206 ? -42.168 20.248 65.953 1.00 59.12 206 ASN A CA 1
ATOM 1635 C C . ASN A 1 206 ? -43.404 20.511 66.829 1.00 59.12 206 ASN A C 1
ATOM 1637 O O . ASN A 1 206 ? -44.232 21.356 66.491 1.00 59.12 206 ASN A O 1
ATOM 1641 N N . ARG A 1 207 ? -43.560 19.769 67.931 1.00 57.44 207 ARG A N 1
ATOM 1642 C CA . ARG A 1 207 ? -44.587 20.064 68.937 1.00 57.44 207 ARG A CA 1
ATOM 1643 C C . ARG A 1 207 ? -44.125 21.282 69.729 1.00 57.44 207 ARG A C 1
ATOM 1645 O O . ARG A 1 207 ? -43.446 21.142 70.738 1.00 57.44 207 ARG A O 1
ATOM 1652 N N . THR A 1 208 ? -44.505 22.469 69.279 1.00 62.69 208 THR A N 1
ATOM 1653 C CA . THR A 1 208 ? -44.532 23.654 70.136 1.00 62.69 208 THR A CA 1
ATOM 1654 C C . THR A 1 208 ? -45.751 23.548 71.047 1.00 62.69 208 THR A C 1
ATOM 1656 O O . THR A 1 208 ? -46.891 23.689 70.607 1.00 62.69 208 THR A O 1
ATOM 1659 N N . THR A 1 209 ? -45.510 23.231 72.314 1.00 60.94 209 THR A N 1
ATOM 1660 C CA . THR A 1 209 ? -46.465 23.402 73.413 1.00 60.94 209 THR A CA 1
ATOM 1661 C C . THR A 1 209 ? -46.712 24.891 73.667 1.00 60.94 209 THR A C 1
ATOM 1663 O O . THR A 1 209 ? -45.730 25.622 73.797 1.00 60.94 209 THR A O 1
ATOM 1666 N N . PRO A 1 210 ? -47.968 25.350 73.794 1.00 59.88 210 PRO A N 1
ATOM 1667 C CA . PRO A 1 210 ? -48.269 26.676 74.314 1.00 59.88 210 PRO A CA 1
ATOM 1668 C C . PRO A 1 210 ? -48.477 26.608 75.833 1.00 59.88 210 PRO A C 1
ATOM 1670 O O . PRO A 1 210 ? -49.330 25.848 76.297 1.00 59.88 210 PRO A O 1
ATOM 1673 N N . ARG A 1 211 ? -47.720 27.404 76.592 1.00 50.38 211 ARG A N 1
ATOM 1674 C CA . ARG A 1 211 ? -48.125 27.989 77.878 1.00 50.38 211 ARG A CA 1
ATOM 1675 C C . ARG A 1 211 ? -47.386 29.298 78.086 1.00 50.38 211 ARG A C 1
ATOM 1677 O O . ARG A 1 211 ? -46.172 29.312 77.795 1.00 50.38 211 ARG A O 1
#

Secondary structure (DSSP, 8-state):
------------------------TT---S--HHHHHHHHHHHHHHHHHHTS-S-HHHHHHHHHHHHHHHTS--TTHHHHHHHHHHHHTT--HHHHHHHHTSS-HHHHHHHHHHHHHHHHHHHT-------HHHHHSHHHHHHHHHHHHHHHHHHHHHHHHHHHHHHHHHHHHHHHHHHHHHHHHHTTS-----S--PPPPP-PPP-----